Protein AF-A0A820TVB8-F1 (afdb_monomer_lite)

Secondary structure (DSSP, 8-state):
--SSSSTTHHHHHHHHHHHHHHHHHHHHHHHHHTT-HHHHHHHHHHHHTTGGGSSSHHHHHHHHHHHHHHHHHHHHHH---TTHHHHHHHSSHHHHHHHHHHHHHHS-S-SHHHHHHHHHHHHHHHHHHHHHHHHHHH-HHHHHHHHS-HHHHHHHHHHHHHHHHHHHHHHHHHHH---S-HHHHHHHHHHHHHHHHHHHHHHHHHHHTT--TTSHHHHHSTTHHHHHHHHHHHHHHHHHHHTT-HHHHHTHHHHHHHHHH-GGGHHHHHHHHTTS-GGGGGGGHHHHHHHTTSTT-

Radius of gyration: 22.61 Å; chains: 1; bounding box: 54×41×80 Å

Organism: NCBI:txid392030

pLDDT: mean 74.65, std 12.99, range [39.69, 94.38]

Foldseek 3Di:
DDDPPPVPPVVVVQVVLQVVLVVLLVVLVVCLVVLVLVSNVVSLVVNVVSLVSHDPSLLSLLSSLLSVLSSLLVVLVVVLDDVPLCVLQPDRNLVSLVVLVVSLVVDQPADLSSLVSLLSSLLSLLSSLVSNVVSCQVCVVSVVVQCVPPVRNPPRLVVSVCSLVVLVVSLVSLVPRDYDPPLSSLVSSLSSLLSSLVSLVVLLVCVVVVSHPPCPSVVVCPDCNSLVSLLSNLLSLLSSQLSPDLSS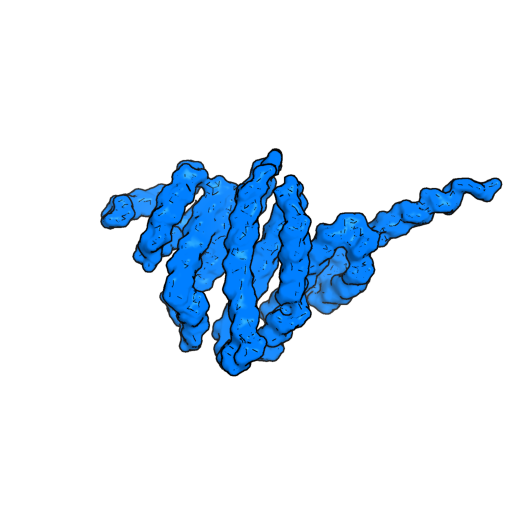LVCVVVNVVSCVVRVVNVVSNVVSVVSGDPVSCPVPVVVVVVCVVPPVD

Structure (mmCIF, N/CA/C/O backbone):
data_AF-A0A820TVB8-F1
#
_entry.id   AF-A0A820TVB8-F1
#
loop_
_atom_site.group_PDB
_atom_site.id
_atom_site.type_symbol
_atom_site.label_atom_id
_atom_site.label_alt_id
_atom_site.label_comp_id
_atom_site.label_asym_id
_atom_site.label_entity_id
_atom_site.label_seq_id
_atom_site.pdbx_PDB_ins_code
_atom_site.Cartn_x
_atom_site.Cartn_y
_atom_site.Cartn_z
_atom_site.occupancy
_atom_site.B_iso_or_equiv
_atom_site.auth_seq_id
_atom_site.auth_comp_id
_atom_site.auth_asym_id
_atom_site.auth_atom_id
_atom_site.pdbx_PDB_model_num
ATOM 1 N N . MET A 1 1 ? 24.568 15.972 -56.495 1.00 42.38 1 MET A N 1
ATOM 2 C CA . MET A 1 1 ? 23.908 14.753 -55.981 1.00 42.38 1 MET A CA 1
ATOM 3 C C . MET A 1 1 ? 24.274 14.554 -54.502 1.00 42.38 1 MET A C 1
ATOM 5 O O . MET A 1 1 ? 24.857 13.543 -54.158 1.00 42.38 1 MET A O 1
ATOM 9 N N . THR A 1 2 ? 23.989 15.519 -53.618 1.00 45.91 2 THR A N 1
ATOM 10 C CA . THR A 1 2 ? 24.451 15.470 -52.208 1.00 45.91 2 THR A CA 1
ATOM 11 C C . THR A 1 2 ? 23.733 16.527 -51.363 1.00 45.91 2 THR A C 1
ATOM 13 O O . THR A 1 2 ? 24.315 17.542 -51.009 1.00 45.91 2 THR A O 1
ATOM 16 N N . PHE A 1 3 ? 22.452 16.319 -51.049 1.00 39.69 3 PHE A N 1
ATOM 17 C CA . PHE A 1 3 ? 21.799 17.110 -49.986 1.00 39.69 3 PHE A CA 1
ATOM 18 C C . PHE A 1 3 ? 20.653 16.379 -49.260 1.00 39.69 3 PHE A C 1
ATOM 20 O O . PHE A 1 3 ? 20.257 16.788 -48.179 1.00 39.69 3 PHE A O 1
ATOM 27 N N . VAL A 1 4 ? 20.159 15.251 -49.792 1.00 45.09 4 VAL A N 1
ATOM 28 C CA . VAL A 1 4 ? 18.967 14.557 -49.253 1.00 45.09 4 VAL A CA 1
ATOM 29 C C . VAL A 1 4 ? 19.304 13.393 -48.299 1.00 45.09 4 VAL A C 1
ATOM 31 O O . VAL A 1 4 ? 18.433 12.901 -47.592 1.00 45.09 4 VAL A O 1
ATOM 34 N N . SER A 1 5 ? 20.564 12.955 -48.210 1.00 48.84 5 SER A N 1
ATOM 35 C CA . SER A 1 5 ? 20.932 11.729 -47.477 1.00 48.84 5 SER A CA 1
ATOM 36 C C . SER A 1 5 ? 21.383 11.922 -46.024 1.00 48.84 5 SER A C 1
ATOM 38 O O . SER A 1 5 ? 21.511 10.933 -45.311 1.00 48.84 5 SER A O 1
ATOM 40 N N . ARG A 1 6 ? 21.607 13.155 -45.549 1.00 44.78 6 ARG A N 1
ATOM 41 C CA . ARG A 1 6 ? 22.056 13.403 -44.160 1.00 44.78 6 ARG A CA 1
ATOM 42 C C . ARG A 1 6 ? 20.943 13.792 -43.185 1.00 44.78 6 ARG A C 1
ATOM 44 O O . ARG A 1 6 ? 21.136 13.645 -41.989 1.00 44.78 6 ARG A O 1
ATOM 51 N N . LEU A 1 7 ? 19.781 14.211 -43.685 1.00 45.53 7 LEU A N 1
ATOM 52 C CA . LEU A 1 7 ? 18.657 14.698 -42.872 1.00 45.53 7 LEU A CA 1
ATOM 53 C C . LEU A 1 7 ? 17.688 13.601 -42.387 1.00 45.53 7 LEU A C 1
ATOM 55 O O . LEU A 1 7 ? 16.706 13.923 -41.740 1.00 45.53 7 LEU A O 1
ATOM 59 N N . LYS A 1 8 ? 17.932 12.311 -42.676 1.00 49.12 8 LYS A N 1
ATOM 60 C CA . LYS A 1 8 ? 17.023 11.213 -42.272 1.00 49.12 8 LYS A CA 1
ATOM 61 C C . LYS A 1 8 ? 17.592 10.208 -41.273 1.00 49.12 8 LYS A C 1
ATOM 63 O O . LYS A 1 8 ? 16.812 9.467 -40.695 1.00 49.12 8 LYS A O 1
ATOM 68 N N . ALA A 1 9 ? 18.907 10.157 -41.061 1.00 49.38 9 ALA A N 1
ATOM 69 C CA . ALA A 1 9 ? 19.500 9.209 -40.110 1.00 49.38 9 ALA A CA 1
ATOM 70 C C . ALA A 1 9 ? 19.412 9.726 -38.663 1.00 49.38 9 ALA A C 1
ATOM 72 O O . ALA A 1 9 ? 19.020 8.998 -37.760 1.00 49.38 9 ALA A O 1
ATOM 73 N N . THR A 1 10 ? 19.671 11.019 -38.460 1.00 53.47 10 THR A N 1
ATOM 74 C CA . THR A 1 10 ? 19.783 11.625 -37.126 1.00 53.47 10 THR A CA 1
ATOM 75 C C . THR A 1 10 ? 18.457 11.737 -36.370 1.00 53.47 10 THR A C 1
ATOM 77 O O . THR A 1 10 ? 18.465 11.722 -35.146 1.00 53.47 10 THR A O 1
ATOM 80 N N . GLU A 1 11 ? 17.321 11.825 -37.071 1.00 55.62 11 GLU A N 1
ATOM 81 C CA . GLU A 1 11 ? 15.983 11.867 -36.451 1.00 55.62 11 GLU A CA 1
ATOM 82 C C . GLU A 1 11 ? 15.360 10.473 -36.257 1.00 55.62 11 GLU A C 1
ATOM 84 O O . GLU A 1 11 ? 14.559 10.277 -35.346 1.00 55.62 11 GLU A O 1
ATOM 89 N N . PHE A 1 12 ? 15.741 9.480 -37.071 1.00 60.44 12 PHE A N 1
ATOM 90 C CA . PHE A 1 12 ? 15.201 8.115 -36.978 1.00 60.44 12 PHE A CA 1
ATOM 91 C C . PHE A 1 12 ? 15.861 7.280 -35.882 1.00 60.44 12 PHE A C 1
ATOM 93 O O . PHE A 1 12 ? 15.194 6.459 -35.252 1.00 60.44 12 PHE A O 1
ATOM 100 N N . ASP A 1 13 ? 17.156 7.481 -35.649 1.00 72.69 13 ASP A N 1
ATOM 101 C CA . ASP A 1 13 ? 17.916 6.758 -34.631 1.00 72.69 13 ASP A CA 1
ATOM 102 C C . ASP A 1 13 ? 17.329 6.881 -33.208 1.00 72.69 13 ASP A C 1
ATOM 104 O O . ASP A 1 13 ? 17.155 5.838 -32.566 1.00 72.69 13 ASP A O 1
ATOM 108 N N . PRO A 1 14 ? 16.938 8.072 -32.700 1.00 74.69 14 PRO A N 1
ATOM 109 C CA . PRO A 1 14 ? 16.322 8.177 -31.376 1.00 74.69 14 PRO A CA 1
ATOM 110 C C . PRO A 1 14 ? 14.952 7.492 -31.314 1.00 74.69 14 PRO A C 1
ATOM 112 O O . PRO A 1 14 ? 14.670 6.797 -30.342 1.00 74.69 14 PRO A O 1
ATOM 115 N N . ILE A 1 15 ? 14.132 7.594 -32.366 1.00 80.56 15 ILE A N 1
ATOM 116 C CA . ILE A 1 15 ? 12.822 6.924 -32.442 1.00 80.56 15 ILE A CA 1
ATOM 117 C C . ILE A 1 15 ? 12.999 5.399 -32.435 1.00 80.56 15 ILE A C 1
ATOM 119 O O . ILE A 1 15 ? 12.308 4.678 -31.719 1.00 80.56 15 ILE A O 1
ATOM 123 N N . LEU A 1 16 ? 13.964 4.878 -33.193 1.00 82.06 16 LEU A N 1
ATOM 124 C CA . LEU A 1 16 ? 14.246 3.446 -33.241 1.00 82.06 16 LEU A CA 1
ATOM 125 C C . LEU A 1 16 ? 14.772 2.919 -31.898 1.00 82.06 16 LEU A C 1
ATOM 127 O O . LEU A 1 16 ? 14.439 1.799 -31.496 1.00 82.06 16 LEU A O 1
ATOM 131 N N . ILE A 1 17 ? 15.603 3.700 -31.202 1.00 83.00 17 ILE A N 1
ATOM 132 C CA . ILE A 1 17 ? 16.051 3.378 -29.843 1.00 83.00 17 ILE A CA 1
ATOM 133 C C . ILE A 1 17 ? 14.845 3.320 -28.906 1.00 83.00 17 ILE A C 1
ATOM 135 O O . ILE A 1 17 ? 14.726 2.346 -28.159 1.00 83.00 17 ILE A O 1
ATOM 139 N N . ASP A 1 18 ? 13.950 4.298 -29.012 1.00 85.62 18 ASP A N 1
ATOM 140 C CA . ASP A 1 18 ? 12.755 4.441 -28.193 1.00 85.62 18 ASP A CA 1
ATOM 141 C C . ASP A 1 18 ? 11.830 3.215 -28.279 1.00 85.62 18 ASP A C 1
ATOM 143 O O . ASP A 1 18 ? 11.536 2.584 -27.255 1.00 85.62 18 ASP A O 1
ATOM 147 N N . TYR A 1 19 ? 11.475 2.806 -29.503 1.00 87.00 19 TYR A N 1
ATOM 148 C CA . TYR A 1 19 ? 10.665 1.611 -29.768 1.00 87.00 19 TYR A CA 1
ATOM 149 C C . TYR A 1 19 ? 11.345 0.324 -29.297 1.00 87.00 19 TYR A C 1
ATOM 151 O O . TYR A 1 19 ? 10.697 -0.556 -28.731 1.00 87.00 19 TYR A O 1
ATOM 159 N N . LYS A 1 20 ? 12.661 0.193 -29.509 1.00 88.25 20 LYS A N 1
ATOM 160 C CA . LYS A 1 20 ? 13.413 -0.990 -29.062 1.00 88.25 20 LYS A CA 1
ATOM 161 C C . LYS A 1 20 ? 13.427 -1.116 -27.542 1.00 88.25 20 LYS A C 1
ATOM 163 O O . LYS A 1 20 ? 13.356 -2.236 -27.035 1.00 88.25 20 LYS A O 1
ATOM 168 N N . VAL A 1 21 ? 13.560 0.001 -26.826 1.00 88.62 21 VAL A N 1
ATOM 169 C CA . VAL A 1 21 ? 13.500 0.006 -25.361 1.00 88.62 21 VAL A CA 1
ATOM 170 C C . VAL A 1 21 ? 12.090 -0.342 -24.904 1.00 88.62 21 VAL A C 1
ATOM 172 O O . VAL A 1 21 ? 11.959 -1.269 -24.113 1.00 88.62 21 VAL A O 1
ATOM 175 N N . GLN A 1 22 ? 11.053 0.289 -25.465 1.00 90.12 22 GLN A N 1
ATOM 176 C CA . GLN A 1 22 ? 9.664 -0.009 -25.102 1.00 90.12 22 GLN A CA 1
ATOM 177 C C . GLN A 1 22 ? 9.321 -1.488 -25.322 1.00 90.12 22 GLN A C 1
ATOM 179 O O . GLN A 1 22 ? 8.926 -2.171 -24.387 1.00 90.12 22 GLN A O 1
ATOM 184 N N . SER A 1 23 ? 9.608 -2.028 -26.509 1.00 91.44 23 SER A N 1
ATOM 185 C CA . SER A 1 23 ? 9.362 -3.442 -26.819 1.00 91.44 23 SER A CA 1
ATOM 186 C C . SER A 1 23 ? 10.118 -4.400 -25.887 1.00 91.44 23 SER A C 1
ATOM 188 O O . SER A 1 23 ? 9.620 -5.476 -25.553 1.00 91.44 23 SER A O 1
ATOM 190 N N . SER A 1 24 ? 11.316 -4.018 -25.432 1.00 92.81 24 SER A N 1
ATOM 191 C CA . SER A 1 24 ? 12.084 -4.816 -24.470 1.00 92.81 24 SER A CA 1
ATOM 192 C C . SER A 1 24 ? 11.494 -4.755 -23.058 1.00 92.81 24 SER A C 1
ATOM 194 O O . SER A 1 24 ? 11.517 -5.771 -22.362 1.00 92.81 24 SER A O 1
ATOM 196 N N . LEU A 1 25 ? 10.953 -3.603 -22.645 1.00 92.31 25 LEU A N 1
ATOM 197 C CA . LEU A 1 25 ? 10.216 -3.452 -21.386 1.00 92.31 25 LEU A CA 1
ATOM 198 C C . LEU A 1 25 ? 8.921 -4.272 -21.415 1.00 92.31 25 LEU A C 1
ATOM 200 O O . LEU A 1 25 ? 8.688 -5.058 -20.500 1.00 92.31 25 LEU A O 1
ATOM 204 N N . ASP A 1 26 ? 8.151 -4.199 -22.501 1.00 92.50 26 ASP A N 1
ATOM 205 C CA . ASP A 1 26 ? 6.922 -4.983 -22.670 1.00 92.50 26 ASP A CA 1
ATOM 206 C C . ASP A 1 26 ? 7.224 -6.493 -22.645 1.00 92.50 26 ASP A C 1
ATOM 208 O O . ASP A 1 26 ? 6.526 -7.279 -22.004 1.00 92.50 26 ASP A O 1
ATO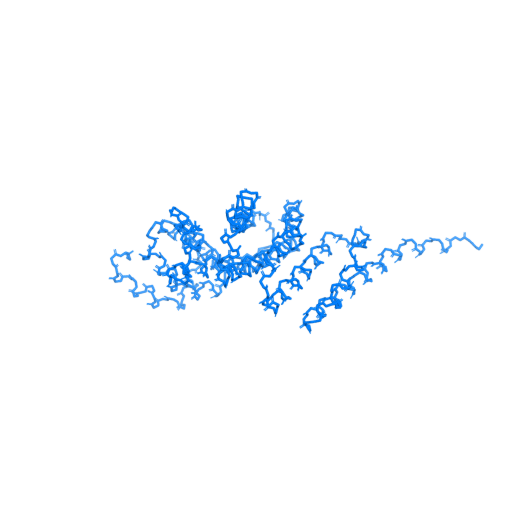M 212 N N . MET A 1 27 ? 8.327 -6.918 -23.273 1.00 94.12 27 MET A N 1
ATOM 213 C CA . MET A 1 27 ? 8.793 -8.306 -23.208 1.00 94.12 27 MET A CA 1
ATOM 214 C C . MET A 1 27 ? 9.182 -8.719 -21.782 1.00 94.12 27 MET A C 1
ATOM 216 O O . MET A 1 27 ? 8.879 -9.842 -21.368 1.00 94.12 27 MET A O 1
ATOM 220 N N . ALA A 1 28 ? 9.836 -7.835 -21.023 1.00 94.38 28 ALA A N 1
ATOM 221 C CA . ALA A 1 28 ? 10.144 -8.082 -19.618 1.00 94.38 28 ALA A CA 1
ATOM 222 C C . ALA A 1 28 ? 8.861 -8.208 -18.780 1.00 94.38 28 ALA A C 1
ATOM 224 O O . ALA A 1 28 ? 8.759 -9.124 -17.961 1.00 94.38 28 ALA A O 1
ATOM 225 N N . TYR A 1 29 ? 7.859 -7.364 -19.038 1.00 91.94 29 TYR A N 1
ATOM 226 C CA . TYR A 1 29 ? 6.548 -7.426 -18.397 1.00 91.94 29 TYR A CA 1
ATOM 227 C C . TYR A 1 29 ? 5.816 -8.742 -18.709 1.00 91.94 29 TYR A C 1
ATOM 229 O O . TYR A 1 29 ? 5.341 -9.427 -17.800 1.00 91.94 29 TYR A O 1
ATOM 237 N N . CYS A 1 30 ? 5.783 -9.176 -19.971 1.00 94.06 30 CYS A N 1
ATOM 238 C CA . CYS A 1 30 ? 5.212 -10.475 -20.337 1.00 94.06 30 CYS A CA 1
ATOM 239 C C . CYS A 1 30 ? 5.950 -11.640 -19.659 1.00 94.06 30 CYS A C 1
ATOM 241 O O . CYS A 1 30 ? 5.309 -12.553 -19.134 1.00 94.06 30 CYS A O 1
ATOM 243 N N . ALA A 1 31 ? 7.287 -11.600 -19.619 1.00 94.31 31 ALA A N 1
ATOM 244 C CA . ALA A 1 31 ? 8.093 -12.614 -18.940 1.00 94.31 31 ALA A CA 1
ATOM 245 C C . ALA A 1 31 ? 7.795 -12.667 -17.430 1.00 94.31 31 ALA A C 1
ATOM 247 O O . ALA A 1 31 ? 7.657 -13.757 -16.873 1.00 94.31 31 ALA A O 1
ATOM 248 N N . LEU A 1 32 ? 7.625 -11.510 -16.780 1.00 91.19 32 LEU A N 1
ATOM 249 C CA . LEU A 1 32 ? 7.183 -11.395 -15.388 1.00 91.19 32 LEU A CA 1
ATOM 250 C C . LEU A 1 32 ? 5.809 -12.049 -15.172 1.00 91.19 32 LEU A C 1
ATOM 252 O O . LEU A 1 32 ? 5.658 -12.855 -14.253 1.00 91.19 32 LEU A O 1
ATOM 256 N N . ARG A 1 33 ? 4.816 -11.759 -16.026 1.00 91.62 33 ARG A N 1
ATOM 257 C CA . ARG A 1 33 ? 3.465 -12.354 -15.933 1.00 91.62 33 ARG A CA 1
ATOM 258 C C . ARG A 1 33 ? 3.494 -13.878 -16.076 1.00 91.62 33 ARG A C 1
ATOM 260 O O . ARG A 1 33 ? 2.711 -14.567 -15.433 1.00 91.62 33 ARG A O 1
ATOM 267 N N . GLN A 1 34 ? 4.439 -14.401 -16.853 1.00 92.69 34 GLN A N 1
ATOM 268 C CA . GLN A 1 34 ? 4.679 -15.837 -17.030 1.00 92.69 34 GLN A CA 1
ATOM 269 C C . GLN A 1 34 ? 5.584 -16.454 -15.944 1.00 92.69 34 GLN A C 1
ATOM 271 O O . GLN A 1 34 ? 5.974 -17.613 -16.061 1.00 92.69 34 GLN A O 1
ATOM 276 N N . ARG A 1 35 ? 5.951 -1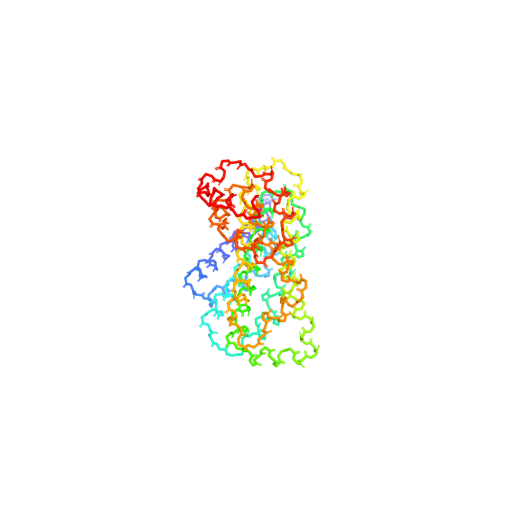5.699 -14.895 1.00 88.94 35 ARG A N 1
ATOM 277 C CA . ARG A 1 35 ? 6.896 -16.104 -13.832 1.00 88.94 35 ARG A CA 1
ATOM 278 C C . ARG A 1 35 ? 8.289 -16.506 -14.344 1.00 88.94 35 ARG A C 1
ATOM 280 O O . ARG A 1 35 ? 9.044 -17.188 -13.652 1.00 88.94 35 ARG A O 1
ATOM 287 N N . ASN A 1 36 ? 8.684 -16.043 -15.529 1.00 92.56 36 ASN A N 1
ATOM 288 C CA . ASN A 1 36 ? 10.027 -16.238 -16.069 1.00 92.56 36 ASN A CA 1
ATOM 289 C C . ASN A 1 36 ? 10.965 -15.104 -15.619 1.00 92.56 36 ASN A C 1
ATOM 291 O O . ASN A 1 36 ? 11.371 -14.239 -16.399 1.00 92.56 36 ASN A O 1
ATOM 295 N N . PHE A 1 37 ? 11.318 -15.112 -14.330 1.00 89.25 37 PHE A N 1
ATOM 296 C CA . PHE A 1 37 ? 12.099 -14.037 -13.701 1.00 89.25 37 PHE A CA 1
ATOM 297 C C . PHE A 1 37 ? 13.498 -13.868 -14.300 1.00 89.25 37 PHE A C 1
ATOM 299 O O . PHE A 1 37 ? 14.009 -12.754 -14.378 1.00 89.25 37 PHE A O 1
ATOM 306 N N . LYS A 1 38 ? 14.129 -14.962 -14.748 1.00 89.56 38 LYS A N 1
ATOM 307 C CA . LYS A 1 38 ? 15.471 -14.913 -15.349 1.00 89.56 38 LYS A CA 1
ATOM 308 C C . LYS A 1 38 ? 15.456 -14.145 -16.672 1.00 89.56 38 LYS A C 1
ATOM 310 O O . LYS A 1 38 ? 16.325 -13.304 -16.892 1.00 89.56 38 LYS A O 1
ATOM 315 N N . LEU A 1 39 ? 14.465 -14.411 -17.526 1.00 93.06 39 LEU A N 1
ATOM 316 C CA . LEU A 1 39 ? 14.294 -13.689 -18.786 1.00 93.06 39 LEU A CA 1
ATOM 317 C C . LEU A 1 39 ? 13.931 -12.221 -18.539 1.00 93.06 39 LEU A C 1
ATOM 319 O O . LEU A 1 39 ? 14.530 -11.345 -19.160 1.00 93.06 39 LEU A O 1
ATOM 323 N N . ALA A 1 40 ? 13.013 -11.958 -17.604 1.00 92.44 40 ALA A N 1
ATOM 324 C CA . ALA A 1 40 ? 12.623 -10.598 -17.240 1.00 92.44 40 ALA A CA 1
ATOM 325 C C . ALA A 1 40 ? 13.837 -9.764 -16.787 1.00 92.44 40 ALA A C 1
ATOM 327 O O . ALA A 1 40 ? 14.087 -8.696 -17.341 1.00 92.44 40 ALA A O 1
ATOM 328 N N . LEU A 1 41 ? 14.660 -10.289 -15.867 1.00 90.06 41 LEU A N 1
ATOM 329 C CA . LEU A 1 41 ? 15.872 -9.605 -15.397 1.00 90.06 41 LEU A CA 1
ATOM 330 C C . LEU A 1 41 ? 16.898 -9.381 -16.507 1.00 90.06 41 LEU A C 1
ATOM 332 O O . LEU A 1 41 ? 17.513 -8.320 -16.553 1.00 90.06 41 LEU A O 1
ATOM 336 N N . SER A 1 42 ? 17.079 -10.350 -17.408 1.00 93.06 42 SER A N 1
ATOM 337 C CA . SER A 1 42 ? 17.978 -10.180 -18.555 1.00 93.06 42 SER A CA 1
ATOM 338 C C . SER A 1 42 ? 17.555 -8.980 -19.401 1.00 93.06 42 SER A C 1
ATOM 340 O O . SER A 1 42 ? 18.370 -8.105 -19.672 1.00 93.06 42 SER A O 1
ATOM 342 N N . LYS A 1 43 ? 16.266 -8.893 -19.754 1.00 92.50 43 LYS A N 1
ATOM 343 C CA . LYS A 1 43 ? 15.733 -7.795 -20.573 1.00 92.50 43 LYS A CA 1
ATOM 344 C C . LYS A 1 43 ? 15.776 -6.444 -19.861 1.00 92.50 43 LYS A C 1
ATOM 346 O O . LYS A 1 43 ? 16.068 -5.429 -20.492 1.00 92.50 43 LYS A O 1
ATOM 351 N N . LEU A 1 44 ? 15.546 -6.416 -18.551 1.00 90.81 44 LEU A N 1
ATOM 352 C CA . LEU A 1 44 ? 15.694 -5.197 -17.754 1.00 90.81 44 LEU A CA 1
ATOM 353 C C . LEU A 1 44 ? 17.153 -4.723 -17.705 1.00 90.81 44 LEU A C 1
ATOM 355 O O . LEU A 1 44 ? 17.429 -3.544 -17.915 1.00 90.81 44 LEU A O 1
ATOM 359 N N . ASN A 1 45 ? 18.112 -5.622 -17.500 1.00 90.06 45 ASN A N 1
ATOM 360 C CA . ASN A 1 45 ? 19.524 -5.238 -17.483 1.00 90.06 45 ASN A CA 1
ATOM 361 C C . ASN A 1 45 ? 19.992 -4.689 -18.841 1.00 90.06 45 ASN A C 1
ATOM 363 O O . ASN A 1 45 ? 20.714 -3.693 -18.871 1.00 90.06 45 ASN A O 1
ATOM 367 N N . ASP A 1 46 ? 19.511 -5.264 -19.948 1.00 87.94 46 ASP A N 1
ATOM 368 C CA . ASP A 1 46 ? 19.832 -4.813 -21.311 1.00 87.94 46 ASP A CA 1
ATOM 369 C C . ASP A 1 46 ? 19.261 -3.418 -21.639 1.00 87.94 46 ASP A C 1
ATOM 371 O O . ASP A 1 46 ? 19.789 -2.702 -22.495 1.00 87.94 46 ASP A O 1
ATOM 375 N N . THR A 1 47 ? 18.164 -3.021 -20.986 1.00 88.62 47 THR A N 1
ATOM 376 C CA . THR A 1 47 ? 17.493 -1.732 -21.225 1.00 88.62 47 THR A CA 1
ATOM 377 C C . THR A 1 47 ? 18.009 -0.614 -20.326 1.00 88.62 47 THR A C 1
ATOM 379 O O . THR A 1 47 ? 17.919 0.547 -20.720 1.00 88.62 47 THR A O 1
ATOM 382 N N . ARG A 1 48 ? 18.616 -0.935 -19.173 1.00 85.62 48 ARG A N 1
ATOM 383 C CA . ARG A 1 48 ? 19.010 0.039 -18.139 1.00 85.62 48 ARG A CA 1
ATOM 384 C C . ARG A 1 48 ? 19.882 1.181 -18.663 1.00 85.62 48 ARG A C 1
ATOM 386 O O . ARG A 1 48 ? 19.613 2.335 -18.359 1.00 85.62 48 ARG A O 1
ATOM 393 N N . SER A 1 49 ? 20.903 0.875 -19.461 1.00 84.06 49 SER A N 1
ATOM 394 C CA . SER A 1 49 ? 21.824 1.881 -20.019 1.00 84.06 49 SER A CA 1
ATOM 395 C C . SER A 1 49 ? 21.209 2.733 -21.134 1.00 84.06 49 SER A C 1
ATOM 397 O O . SER A 1 49 ? 21.791 3.736 -21.534 1.00 84.06 49 SER A O 1
ATOM 399 N N . ARG A 1 50 ? 20.047 2.329 -21.659 1.00 84.19 50 ARG A N 1
ATOM 400 C CA . ARG A 1 50 ? 19.379 2.958 -22.806 1.00 84.19 50 ARG A CA 1
ATOM 401 C C . ARG A 1 50 ? 18.159 3.789 -22.408 1.00 84.19 50 ARG A C 1
ATOM 403 O O . ARG A 1 50 ? 17.582 4.439 -23.275 1.00 84.19 50 ARG A O 1
ATOM 410 N N . LEU A 1 51 ? 17.774 3.782 -21.129 1.00 82.00 51 LEU A N 1
ATOM 411 C CA . LEU A 1 51 ? 16.631 4.543 -20.611 1.00 82.00 51 LEU A CA 1
ATOM 412 C C . LEU A 1 51 ? 16.836 6.055 -20.753 1.00 82.00 51 LEU A C 1
ATOM 414 O O . LEU A 1 51 ? 15.926 6.745 -21.200 1.00 82.00 51 LEU A O 1
ATOM 418 N N . ASP A 1 52 ? 18.046 6.542 -20.467 1.00 79.38 52 ASP A N 1
ATOM 419 C CA . ASP A 1 52 ? 18.385 7.973 -20.528 1.00 79.38 52 ASP A CA 1
ATOM 420 C C . ASP A 1 52 ? 18.398 8.528 -21.966 1.00 79.38 52 ASP A C 1
ATOM 422 O O . ASP A 1 52 ? 18.379 9.738 -22.171 1.00 79.38 52 ASP A O 1
ATOM 426 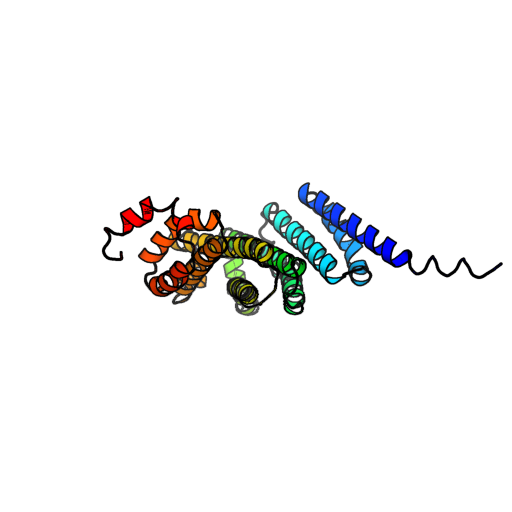N N . LEU A 1 53 ? 18.417 7.642 -22.969 1.00 78.94 53 LEU A N 1
ATOM 427 C CA . LEU A 1 53 ? 18.451 7.980 -24.396 1.00 78.94 53 LEU A CA 1
ATOM 428 C C . LEU A 1 53 ? 17.059 7.991 -25.048 1.00 78.94 53 LEU A C 1
ATOM 430 O O . LEU A 1 53 ? 16.948 8.238 -26.249 1.00 78.94 53 LEU A O 1
ATOM 434 N N . CYS A 1 54 ? 16.010 7.658 -24.296 1.00 77.50 54 CYS A N 1
ATOM 435 C CA . CYS A 1 54 ? 14.651 7.552 -24.816 1.00 77.50 54 CYS A CA 1
ATOM 436 C C . CYS A 1 54 ? 13.902 8.887 -24.788 1.00 77.50 54 CYS A C 1
ATOM 438 O O . CYS A 1 54 ? 14.231 9.799 -24.030 1.00 77.50 54 CYS A O 1
ATOM 440 N N . GLN A 1 55 ? 12.822 8.962 -25.564 1.00 70.25 55 GLN A N 1
ATOM 441 C CA . GLN A 1 55 ? 11.804 9.987 -25.379 1.00 70.25 55 GLN A CA 1
ATOM 442 C C . GLN A 1 55 ? 11.105 9.740 -24.032 1.00 70.25 55 GLN A C 1
ATOM 444 O O . GLN A 1 55 ? 10.770 8.603 -23.695 1.00 70.25 55 GLN A O 1
ATOM 449 N N . ASN A 1 56 ? 10.918 10.802 -23.241 1.00 75.00 56 ASN A N 1
ATOM 450 C CA . ASN A 1 56 ? 10.363 10.747 -21.880 1.00 75.00 56 ASN A CA 1
ATOM 451 C C . ASN A 1 56 ? 11.078 9.726 -20.962 1.00 75.00 56 ASN A C 1
ATOM 453 O O . ASN A 1 56 ? 10.460 8.767 -20.482 1.00 75.00 56 ASN A O 1
ATOM 457 N N . PRO A 1 57 ? 12.379 9.932 -20.669 1.00 76.75 57 PRO A N 1
ATOM 458 C CA . PRO A 1 57 ? 13.206 8.975 -19.925 1.00 76.75 57 PRO A CA 1
ATOM 459 C C . PRO A 1 57 ? 12.669 8.683 -18.516 1.00 76.75 57 PRO A C 1
ATOM 461 O O . PRO A 1 57 ? 12.846 7.580 -17.999 1.00 76.75 57 PRO A O 1
ATOM 464 N N . LEU A 1 58 ? 11.964 9.638 -17.901 1.00 74.44 58 LEU A N 1
ATOM 465 C CA . LEU A 1 58 ? 11.363 9.480 -16.575 1.00 74.44 58 LEU A CA 1
ATOM 466 C C . LEU A 1 58 ? 10.274 8.403 -16.555 1.00 74.44 58 LEU A C 1
ATOM 468 O O . LEU A 1 58 ? 10.345 7.497 -15.729 1.00 74.44 58 LEU A O 1
ATOM 472 N N . ILE A 1 59 ? 9.326 8.449 -17.496 1.00 75.50 59 ILE A N 1
ATOM 473 C CA . ILE A 1 59 ? 8.218 7.483 -17.577 1.00 75.50 59 ILE A CA 1
ATOM 474 C C . ILE A 1 59 ? 8.773 6.075 -17.786 1.00 75.50 59 ILE A C 1
ATOM 476 O O . ILE A 1 59 ? 8.424 5.143 -17.063 1.00 75.50 59 ILE A O 1
ATOM 480 N N . LYS A 1 60 ? 9.712 5.922 -18.724 1.00 82.31 60 LYS A N 1
ATOM 481 C CA . LYS A 1 60 ? 10.334 4.621 -19.000 1.00 82.31 60 LYS A CA 1
ATOM 482 C C . LYS A 1 60 ? 11.184 4.121 -17.846 1.00 82.31 60 LYS A C 1
ATOM 484 O O . LYS A 1 60 ? 11.213 2.922 -17.590 1.00 82.31 60 LYS A O 1
ATOM 489 N N . SER A 1 61 ? 11.852 5.021 -17.129 1.00 81.94 61 SER A N 1
ATOM 490 C CA . SER A 1 61 ? 12.581 4.655 -15.921 1.00 81.94 61 SER A CA 1
ATOM 491 C C . SER A 1 61 ? 11.649 4.186 -14.808 1.00 81.94 61 SER A C 1
ATOM 493 O O . SER A 1 61 ? 12.034 3.280 -14.074 1.00 81.94 61 SER A O 1
ATOM 495 N N . ILE A 1 62 ? 10.470 4.789 -14.655 1.00 76.56 62 ILE A N 1
ATOM 496 C CA . ILE A 1 62 ? 9.493 4.364 -13.649 1.00 76.56 62 ILE A CA 1
ATOM 497 C C . ILE A 1 62 ? 8.892 3.017 -14.047 1.00 76.56 62 ILE A C 1
ATOM 499 O O . ILE A 1 62 ? 8.880 2.115 -13.219 1.00 76.56 62 ILE A O 1
ATOM 503 N N . TYR A 1 63 ? 8.527 2.831 -15.318 1.00 82.56 63 TYR A N 1
ATOM 504 C CA . TYR A 1 63 ? 8.039 1.543 -15.818 1.00 82.56 63 TYR A CA 1
ATOM 505 C C . TYR A 1 63 ? 9.089 0.428 -15.676 1.00 82.56 63 TYR A C 1
ATOM 507 O O . TYR A 1 63 ? 8.789 -0.683 -15.245 1.00 82.56 63 TYR A O 1
ATOM 515 N N . TRP A 1 64 ? 10.362 0.729 -15.952 1.00 88.44 64 TRP A N 1
ATOM 516 C CA . TRP A 1 64 ? 11.466 -0.196 -15.688 1.00 88.44 64 TRP A CA 1
ATOM 517 C C . TRP A 1 64 ? 11.567 -0.546 -14.198 1.00 88.44 64 TRP A C 1
ATOM 519 O O . TRP A 1 64 ? 11.680 -1.722 -13.851 1.00 88.44 64 TRP A O 1
ATOM 529 N N . ASN A 1 65 ? 11.508 0.463 -13.320 1.00 83.75 65 ASN A N 1
ATOM 530 C CA . ASN A 1 65 ? 11.594 0.274 -11.873 1.00 83.75 65 ASN A CA 1
ATOM 531 C C . ASN A 1 65 ? 10.407 -0.540 -11.341 1.00 83.75 65 ASN A C 1
ATOM 533 O O . ASN A 1 65 ? 10.613 -1.383 -10.472 1.00 83.75 65 ASN A O 1
ATOM 537 N N . GLU A 1 66 ? 9.202 -0.328 -11.876 1.00 82.56 66 GLU A N 1
ATOM 538 C CA . GLU A 1 66 ? 8.004 -1.105 -11.556 1.00 82.56 66 GLU A CA 1
ATOM 539 C C . GLU A 1 66 ? 8.234 -2.587 -11.832 1.00 82.56 66 GLU A C 1
ATOM 541 O O . GLU A 1 66 ? 8.218 -3.390 -10.899 1.00 82.56 66 GLU A O 1
ATOM 546 N N . ILE A 1 67 ? 8.550 -2.949 -13.082 1.00 86.31 67 ILE A N 1
ATOM 547 C CA . ILE A 1 67 ? 8.788 -4.349 -13.465 1.00 86.31 67 ILE A CA 1
ATOM 548 C C . ILE A 1 67 ? 9.932 -4.937 -12.630 1.00 86.31 67 ILE A C 1
ATOM 550 O O . ILE A 1 67 ? 9.861 -6.085 -12.193 1.00 86.31 67 ILE A O 1
ATOM 554 N N . TYR A 1 68 ? 10.991 -4.162 -12.388 1.00 87.06 68 TYR A N 1
ATOM 555 C CA . TYR A 1 68 ? 12.135 -4.600 -11.598 1.00 87.06 68 TYR A CA 1
ATOM 556 C C . TYR A 1 68 ? 11.757 -4.940 -10.151 1.00 87.06 68 TYR A C 1
ATOM 558 O O . TYR A 1 68 ? 12.105 -6.021 -9.666 1.00 87.06 68 TYR A O 1
ATOM 566 N N . CYS A 1 69 ? 11.019 -4.056 -9.475 1.00 81.19 69 CYS A N 1
ATOM 567 C CA . CYS A 1 69 ? 10.545 -4.289 -8.113 1.00 81.19 69 CYS A CA 1
ATOM 568 C C . CYS A 1 69 ? 9.629 -5.515 -8.071 1.00 81.19 69 CYS A C 1
ATOM 570 O O . CYS A 1 69 ? 9.869 -6.429 -7.282 1.00 81.19 69 CYS A O 1
ATOM 572 N N . ASP A 1 70 ? 8.673 -5.601 -8.996 1.00 82.38 70 ASP A N 1
ATOM 573 C CA . ASP A 1 70 ? 7.722 -6.708 -9.102 1.00 82.38 70 ASP A CA 1
ATOM 574 C C . ASP A 1 70 ? 8.397 -8.070 -9.312 1.00 82.38 70 ASP A C 1
ATOM 576 O O . ASP A 1 70 ? 8.012 -9.072 -8.702 1.00 82.38 70 ASP A O 1
ATOM 580 N N . VAL A 1 71 ? 9.417 -8.129 -10.175 1.00 86.75 71 VAL A N 1
ATOM 581 C CA . VAL A 1 71 ? 10.194 -9.350 -10.429 1.00 86.75 71 VAL A CA 1
ATOM 582 C C . VAL A 1 71 ? 10.868 -9.828 -9.152 1.00 86.75 71 VAL A C 1
ATOM 584 O O . VAL A 1 71 ? 10.825 -11.021 -8.847 1.00 86.75 71 VAL A O 1
ATOM 587 N N . HIS A 1 72 ? 11.495 -8.918 -8.408 1.00 80.25 72 HIS A N 1
ATOM 588 C CA . HIS A 1 72 ? 12.170 -9.266 -7.167 1.00 80.25 72 HIS A CA 1
ATOM 589 C C . HIS A 1 72 ? 11.167 -9.679 -6.082 1.00 80.25 72 HIS A C 1
ATOM 591 O O . HIS A 1 72 ? 11.345 -10.745 -5.493 1.00 80.25 72 HIS A O 1
ATOM 597 N N . LEU A 1 73 ? 10.085 -8.922 -5.885 1.00 78.31 73 LEU A N 1
ATOM 598 C CA . LEU A 1 73 ? 9.027 -9.239 -4.919 1.00 78.31 73 LEU A CA 1
ATOM 599 C C . LEU A 1 73 ? 8.409 -10.618 -5.173 1.00 78.31 73 LEU A C 1
ATOM 601 O O . LEU A 1 73 ? 8.430 -11.486 -4.299 1.00 78.31 73 LEU A O 1
ATOM 605 N N . LYS A 1 74 ? 7.948 -10.879 -6.401 1.00 81.06 74 LYS A N 1
ATOM 606 C CA . LYS A 1 74 ? 7.319 -12.162 -6.765 1.00 81.06 74 LYS A CA 1
ATOM 607 C C . LYS A 1 74 ? 8.294 -13.332 -6.733 1.00 81.06 74 LYS A C 1
ATOM 609 O O . LYS A 1 74 ? 7.905 -14.451 -6.406 1.00 81.06 74 LYS A O 1
ATOM 614 N N . ARG A 1 75 ? 9.570 -13.103 -7.052 1.00 79.75 75 ARG A N 1
ATOM 615 C CA . ARG A 1 75 ? 10.608 -14.129 -6.912 1.00 79.75 75 ARG A CA 1
ATOM 616 C C . ARG A 1 75 ? 10.833 -14.494 -5.444 1.00 79.75 75 ARG A C 1
ATOM 618 O O . ARG A 1 75 ? 10.988 -15.677 -5.151 1.00 79.75 75 ARG A O 1
ATOM 625 N N . HIS A 1 76 ? 10.830 -13.515 -4.540 1.00 74.19 76 HIS A N 1
ATOM 626 C CA . HIS A 1 76 ? 10.985 -13.753 -3.104 1.00 74.19 76 HIS A CA 1
ATOM 627 C C . HIS A 1 76 ? 9.794 -14.501 -2.499 1.00 74.19 76 HIS A C 1
ATOM 629 O O . HIS A 1 76 ? 10.018 -15.425 -1.727 1.00 74.19 76 HIS A O 1
ATOM 635 N N . GLN A 1 77 ? 8.562 -14.218 -2.939 1.00 71.25 77 GLN A N 1
ATOM 636 C CA . GLN A 1 77 ? 7.376 -14.994 -2.537 1.00 71.25 77 GLN A CA 1
ATOM 637 C C . GLN A 1 77 ? 7.487 -16.496 -2.870 1.00 71.25 77 GLN A C 1
ATOM 639 O O . GLN A 1 77 ? 6.858 -17.324 -2.222 1.00 71.25 77 GLN A O 1
ATOM 644 N N . ILE A 1 78 ? 8.288 -16.867 -3.877 1.00 70.44 78 ILE A N 1
ATOM 645 C CA . ILE A 1 78 ? 8.506 -18.266 -4.282 1.00 70.44 78 ILE A CA 1
ATOM 646 C C . ILE A 1 78 ? 9.737 -18.876 -3.587 1.00 70.44 78 ILE A C 1
ATOM 648 O O . ILE A 1 78 ? 9.800 -20.087 -3.385 1.00 70.44 78 ILE A O 1
ATOM 652 N N . GLN A 1 79 ? 10.736 -18.062 -3.234 1.00 62.41 79 GLN A N 1
ATOM 653 C CA . GLN A 1 79 ? 11.995 -18.509 -2.629 1.00 62.41 79 GLN A CA 1
ATOM 654 C C . GLN A 1 79 ? 11.937 -18.372 -1.099 1.00 62.41 79 GLN A C 1
ATOM 656 O O . GLN A 1 79 ? 12.471 -17.425 -0.531 1.00 62.41 79 GLN A O 1
ATOM 661 N N . SER A 1 80 ? 11.329 -19.351 -0.425 1.00 54.34 80 SER A N 1
ATOM 662 C CA . SER A 1 80 ? 11.128 -19.412 1.035 1.00 54.34 80 SER A CA 1
ATOM 663 C C . SER A 1 80 ? 12.401 -19.707 1.864 1.00 54.34 80 SER A C 1
ATOM 665 O O . SER A 1 80 ? 12.354 -20.467 2.831 1.00 54.34 80 SER A O 1
ATOM 667 N N . SER A 1 81 ? 13.572 -19.183 1.483 1.00 53.72 81 SER A N 1
ATOM 668 C CA . SER A 1 81 ? 14.845 -19.453 2.182 1.00 53.72 81 SER A CA 1
ATOM 669 C C . SER A 1 81 ? 15.282 -18.313 3.113 1.00 53.72 81 SER A C 1
ATOM 671 O O . SER A 1 81 ? 15.139 -17.143 2.768 1.00 53.72 81 SER A O 1
ATOM 673 N N . VAL A 1 82 ? 15.905 -18.675 4.242 1.00 53.56 82 VAL A N 1
ATOM 674 C CA . VAL A 1 82 ? 16.284 -17.827 5.400 1.00 53.56 82 VAL A CA 1
ATOM 675 C C . VAL A 1 82 ? 17.253 -16.670 5.092 1.00 53.56 82 VAL A C 1
ATOM 677 O O . VAL A 1 82 ? 17.239 -15.638 5.750 1.00 53.56 82 VAL A O 1
ATOM 680 N N . SER A 1 83 ? 18.078 -16.763 4.047 1.00 53.50 83 SER A N 1
ATOM 681 C CA . SER A 1 83 ? 19.113 -15.758 3.741 1.00 53.50 83 SER A CA 1
ATOM 682 C C . SER A 1 83 ? 18.614 -14.516 2.972 1.00 53.50 83 SER A C 1
ATOM 684 O O . SER A 1 83 ? 19.419 -13.786 2.389 1.00 53.50 83 SER A O 1
ATOM 686 N N . THR A 1 84 ? 17.300 -14.287 2.883 1.00 58.38 84 THR A N 1
ATOM 687 C CA . THR A 1 84 ? 16.687 -13.403 1.870 1.00 58.38 84 THR A CA 1
ATOM 688 C C . THR A 1 84 ? 16.336 -11.999 2.353 1.00 58.38 84 THR A C 1
ATOM 690 O O . THR A 1 84 ? 16.403 -11.081 1.541 1.00 58.38 84 THR A O 1
ATOM 693 N N . LEU A 1 85 ? 16.057 -11.777 3.639 1.00 60.62 85 LEU A N 1
ATOM 694 C CA . LEU A 1 85 ? 15.692 -10.450 4.158 1.00 60.62 85 LEU A CA 1
ATOM 695 C C . LEU A 1 85 ? 16.815 -9.429 4.042 1.00 60.62 85 LEU A C 1
ATOM 697 O O . LEU A 1 85 ? 16.595 -8.317 3.569 1.00 60.6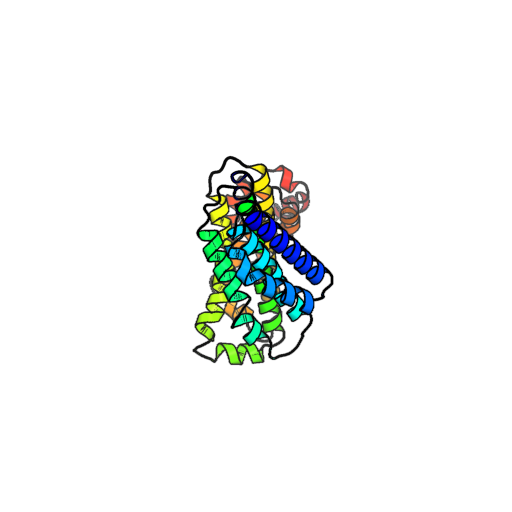2 85 LEU A O 1
ATOM 701 N N . SER A 1 86 ? 18.041 -9.815 4.410 1.00 55.34 86 SER A N 1
ATOM 702 C CA . SER A 1 86 ? 19.200 -8.948 4.209 1.00 55.34 86 SER A CA 1
ATOM 703 C C . SER A 1 86 ? 19.359 -8.628 2.723 1.00 55.34 86 SER A C 1
ATOM 705 O O . SER A 1 86 ? 19.531 -7.469 2.383 1.00 55.34 86 SER A O 1
ATOM 707 N N . SER A 1 87 ? 19.183 -9.585 1.805 1.00 60.22 87 SER A N 1
ATOM 708 C CA . SER A 1 87 ? 19.215 -9.315 0.356 1.00 60.22 87 SER A CA 1
ATOM 709 C C . SER A 1 87 ? 18.076 -8.397 -0.124 1.00 60.22 87 SER A C 1
ATOM 711 O O . SER A 1 87 ? 18.313 -7.549 -0.983 1.00 60.22 87 SER A O 1
ATOM 713 N N . LEU A 1 88 ? 16.862 -8.560 0.408 1.00 64.19 88 LEU A N 1
ATOM 714 C CA . LEU A 1 88 ? 15.664 -7.794 0.047 1.00 64.19 88 LEU A CA 1
ATOM 715 C C . LEU A 1 88 ? 15.766 -6.337 0.529 1.00 64.19 88 LEU A C 1
ATOM 717 O O . LEU A 1 88 ? 15.532 -5.410 -0.248 1.00 64.19 88 LEU A O 1
ATOM 721 N N . LEU A 1 89 ? 16.189 -6.142 1.782 1.00 60.22 89 LEU A N 1
ATOM 722 C CA . LEU A 1 89 ? 16.361 -4.831 2.411 1.00 60.22 89 LEU A CA 1
ATOM 723 C C . LEU A 1 89 ? 17.654 -4.123 1.978 1.00 60.22 89 LEU A C 1
ATOM 725 O O . LEU A 1 89 ? 17.685 -2.899 1.885 1.00 60.22 89 LEU A O 1
ATOM 729 N N . SER A 1 90 ? 18.750 -4.855 1.734 1.00 53.56 90 SER A N 1
ATOM 730 C CA . SER A 1 90 ? 20.080 -4.231 1.644 1.00 53.56 90 SER A CA 1
ATOM 731 C C . SER A 1 90 ? 20.385 -3.510 0.338 1.00 53.56 90 SER A C 1
ATOM 733 O O . SER A 1 90 ? 21.182 -2.569 0.381 1.00 53.56 90 SER A O 1
ATOM 735 N N . THR A 1 91 ? 19.883 -3.921 -0.835 1.00 56.50 91 THR A N 1
ATOM 736 C CA . THR A 1 91 ? 20.664 -3.542 -2.031 1.00 56.50 91 THR A CA 1
ATOM 737 C C . THR A 1 91 ? 19.953 -3.136 -3.307 1.00 56.50 91 THR A C 1
ATOM 739 O O . THR A 1 91 ? 20.578 -2.362 -4.033 1.00 56.50 91 THR A O 1
ATOM 742 N N . LEU A 1 92 ? 18.711 -3.536 -3.604 1.00 65.56 92 LEU A N 1
ATOM 743 C CA . LEU A 1 92 ? 18.161 -3.282 -4.948 1.00 65.56 92 LEU A CA 1
ATOM 744 C C . LEU A 1 92 ? 16.737 -2.717 -4.956 1.00 65.56 92 LEU A C 1
ATOM 746 O O . LEU A 1 92 ? 16.563 -1.590 -5.406 1.00 65.56 92 LEU A O 1
ATOM 750 N N . VAL A 1 93 ? 15.741 -3.417 -4.406 1.00 71.25 93 VAL A N 1
ATOM 751 C CA . VAL A 1 93 ? 14.337 -2.957 -4.465 1.00 71.25 93 VAL A CA 1
ATOM 752 C C . VAL A 1 93 ? 14.124 -1.686 -3.642 1.00 71.25 93 VAL A C 1
ATOM 754 O O . VAL A 1 93 ? 13.705 -0.677 -4.194 1.00 71.25 93 VAL A O 1
ATOM 757 N N . ALA A 1 94 ? 14.533 -1.668 -2.368 1.00 70.44 94 ALA A N 1
ATOM 758 C CA . ALA A 1 94 ? 14.408 -0.480 -1.513 1.00 70.44 94 ALA A CA 1
ATOM 759 C C . ALA A 1 94 ? 15.154 0.752 -2.070 1.00 70.44 94 ALA A C 1
ATOM 761 O O . ALA A 1 94 ? 14.696 1.888 -1.937 1.00 70.44 94 ALA A O 1
ATOM 762 N N . LYS A 1 95 ? 16.300 0.541 -2.738 1.00 74.81 95 LYS A N 1
ATOM 763 C CA . LYS A 1 95 ? 17.054 1.625 -3.389 1.00 74.81 95 LYS A CA 1
ATOM 764 C C . LYS A 1 95 ? 16.349 2.145 -4.638 1.00 74.81 95 LYS A C 1
ATOM 766 O O . LYS A 1 95 ? 16.362 3.352 -4.860 1.00 74.81 95 LYS A O 1
ATOM 771 N N . GLU A 1 96 ? 15.778 1.269 -5.462 1.00 76.38 96 GLU A N 1
ATOM 772 C CA . GLU A 1 96 ? 15.034 1.688 -6.655 1.00 76.38 96 GLU A CA 1
ATOM 773 C C . GLU A 1 96 ? 13.681 2.322 -6.292 1.00 76.38 96 GLU A C 1
ATOM 775 O O . GLU A 1 96 ? 13.319 3.313 -6.919 1.00 76.38 96 GLU A O 1
ATOM 780 N N . LEU A 1 97 ? 13.009 1.873 -5.222 1.00 75.50 97 LEU A N 1
ATOM 781 C CA . LEU A 1 97 ? 11.828 2.544 -4.659 1.00 75.50 97 LEU A CA 1
ATOM 782 C C . LEU A 1 97 ? 12.167 3.960 -4.181 1.00 75.50 97 LEU A C 1
ATOM 784 O O . LEU A 1 97 ? 11.526 4.912 -4.604 1.00 75.50 97 LEU A O 1
ATOM 788 N N . LYS A 1 98 ? 13.251 4.136 -3.414 1.00 75.50 98 LYS A N 1
ATOM 789 C CA . LYS A 1 98 ? 13.698 5.474 -2.985 1.00 75.50 98 LYS A CA 1
ATOM 790 C C . LYS A 1 98 ? 14.092 6.379 -4.161 1.00 75.50 98 LYS A C 1
ATOM 792 O O . LYS A 1 98 ? 13.873 7.585 -4.136 1.00 75.50 98 LYS A O 1
ATOM 797 N N . LYS A 1 99 ? 14.690 5.824 -5.221 1.00 77.50 99 LYS A N 1
ATOM 798 C CA . LYS A 1 99 ? 14.963 6.588 -6.452 1.00 77.50 99 LYS A CA 1
ATOM 799 C C . LYS A 1 99 ? 13.678 6.961 -7.185 1.00 77.50 99 LYS A C 1
ATOM 801 O O . LYS A 1 99 ? 13.634 8.032 -7.783 1.00 77.50 99 LYS A O 1
ATOM 806 N N . MET A 1 100 ? 12.682 6.075 -7.187 1.00 74.81 100 MET A N 1
ATOM 807 C CA . MET A 1 100 ? 11.367 6.343 -7.760 1.00 74.81 100 MET A CA 1
ATOM 808 C C . MET A 1 100 ? 10.683 7.475 -6.990 1.00 74.81 100 MET A C 1
ATOM 810 O O . MET A 1 100 ? 10.263 8.431 -7.622 1.00 74.81 100 MET A O 1
ATOM 814 N N . GLU A 1 101 ? 10.706 7.434 -5.660 1.00 75.12 101 GLU A N 1
ATOM 815 C CA . GLU A 1 101 ? 10.205 8.496 -4.781 1.00 75.12 101 GLU A CA 1
ATOM 816 C C . GLU A 1 101 ? 10.844 9.856 -5.087 1.00 75.12 101 GLU A C 1
ATOM 818 O O . GLU A 1 101 ? 10.140 10.822 -5.349 1.00 75.12 101 GLU A O 1
ATOM 823 N N . ILE A 1 102 ? 12.178 9.940 -5.153 1.00 74.94 102 ILE A N 1
ATOM 824 C CA . ILE A 1 102 ? 12.872 11.200 -5.480 1.00 74.94 102 ILE A CA 1
ATOM 825 C C . ILE A 1 102 ? 12.465 11.713 -6.870 1.00 74.94 102 ILE A C 1
ATOM 827 O O . ILE A 1 102 ? 12.267 12.913 -7.058 1.00 74.94 102 ILE A O 1
ATOM 831 N N . LYS A 1 103 ? 12.346 10.812 -7.854 1.00 75.06 103 LYS A N 1
ATOM 832 C CA . LYS A 1 103 ? 11.919 11.171 -9.213 1.00 75.06 103 LYS A CA 1
ATOM 833 C C . LYS A 1 103 ? 10.471 11.655 -9.231 1.00 75.06 103 LYS A C 1
ATOM 835 O O . LYS A 1 103 ? 10.197 12.644 -9.900 1.00 75.06 103 LYS A O 1
ATOM 840 N N . ILE A 1 104 ? 9.579 11.008 -8.489 1.00 71.81 104 ILE A N 1
ATOM 841 C CA . ILE A 1 104 ? 8.170 11.393 -8.372 1.00 71.81 104 ILE A CA 1
ATOM 842 C C . ILE A 1 104 ? 8.041 12.736 -7.655 1.00 71.81 104 ILE A C 1
ATOM 844 O O . ILE A 1 104 ? 7.396 13.622 -8.188 1.00 71.81 104 ILE A O 1
ATOM 848 N N . ASN A 1 105 ? 8.747 12.954 -6.545 1.00 69.06 105 ASN A N 1
ATOM 849 C CA . ASN A 1 105 ? 8.710 14.224 -5.809 1.00 69.06 105 ASN A CA 1
ATOM 850 C C . ASN A 1 105 ? 9.277 15.399 -6.615 1.00 69.06 105 ASN A C 1
ATOM 852 O O . ASN A 1 105 ? 8.909 16.549 -6.390 1.00 69.06 105 ASN A O 1
ATOM 856 N N . SER A 1 106 ? 10.186 15.130 -7.559 1.00 68.44 106 SER A N 1
ATOM 857 C CA . SER A 1 106 ? 10.674 16.151 -8.493 1.00 68.44 106 SER A CA 1
ATOM 858 C C . SER A 1 106 ? 9.660 16.516 -9.583 1.00 68.44 106 SER A C 1
ATOM 860 O O . SER A 1 106 ? 9.786 17.570 -10.207 1.00 68.44 106 SER A O 1
ATOM 862 N N . LEU A 1 107 ? 8.662 15.662 -9.817 1.00 64.44 107 LEU A N 1
ATOM 863 C CA . LEU A 1 107 ? 7.562 15.921 -10.732 1.00 64.44 107 LEU A CA 1
ATOM 864 C C . LEU A 1 107 ? 6.452 16.623 -9.950 1.00 64.44 107 LEU A C 1
ATOM 866 O O . LEU A 1 107 ? 5.870 16.062 -9.029 1.00 64.44 107 LEU A O 1
ATOM 870 N N . GLN A 1 108 ? 6.122 17.855 -10.328 1.00 56.97 108 GLN A N 1
ATOM 871 C CA . GLN A 1 108 ? 4.863 18.435 -9.873 1.00 56.97 108 GLN A CA 1
ATOM 872 C C . GLN A 1 108 ? 3.718 17.592 -10.458 1.00 56.97 108 GLN A C 1
ATOM 874 O O . GLN A 1 108 ? 3.733 17.283 -11.653 1.00 56.97 108 GLN A O 1
ATOM 879 N N . ILE A 1 109 ? 2.752 17.199 -9.620 1.00 56.09 109 ILE A N 1
ATOM 880 C CA . ILE A 1 109 ? 1.580 16.414 -10.032 1.00 56.09 109 ILE A CA 1
ATOM 881 C C . ILE A 1 109 ? 0.667 17.332 -10.849 1.00 56.09 109 ILE A C 1
ATOM 883 O O . ILE A 1 109 ? -0.232 17.982 -10.321 1.00 56.09 109 ILE A O 1
ATOM 887 N N . ILE A 1 110 ? 0.965 17.457 -12.139 1.00 55.00 110 ILE A N 1
ATOM 888 C CA . ILE A 1 110 ? 0.263 18.366 -13.052 1.00 55.00 110 ILE A CA 1
ATOM 889 C C . ILE A 1 110 ? -0.624 17.577 -14.028 1.00 55.00 110 ILE A C 1
ATOM 891 O O . ILE A 1 110 ? -1.713 18.035 -14.367 1.00 55.00 110 ILE A O 1
ATOM 895 N N . ASP A 1 111 ? -0.212 16.357 -14.397 1.00 61.94 111 ASP A N 1
ATOM 896 C CA . ASP A 1 111 ? -0.815 15.572 -15.481 1.00 61.94 111 ASP A CA 1
ATOM 897 C C . ASP A 1 111 ? -1.338 14.200 -15.014 1.00 61.94 111 ASP A C 1
ATOM 899 O O . ASP A 1 111 ? -0.795 13.589 -14.089 1.00 61.94 111 ASP A O 1
ATOM 903 N N . GLU A 1 112 ? -2.326 13.643 -15.727 1.00 65.31 112 GLU A N 1
ATOM 904 C CA . GLU A 1 112 ? -2.863 12.280 -15.518 1.00 65.31 112 GLU A CA 1
ATOM 905 C C . GLU A 1 112 ? -1.756 11.210 -15.464 1.00 65.31 112 GLU A C 1
ATOM 907 O O . GLU A 1 112 ? -1.799 10.275 -14.663 1.00 65.31 112 GLU A O 1
ATOM 912 N N . GLN A 1 113 ? -0.705 11.390 -16.267 1.00 68.19 113 GLN A N 1
ATOM 913 C CA . GLN A 1 113 ? 0.461 10.510 -16.274 1.00 68.19 113 GLN A CA 1
ATOM 914 C C . GLN A 1 113 ? 1.232 10.567 -14.951 1.00 68.19 113 GLN A C 1
ATOM 916 O O . GLN A 1 113 ? 1.615 9.525 -14.430 1.00 68.19 113 GLN A O 1
ATOM 921 N N . THR A 1 114 ? 1.430 11.757 -14.374 1.00 67.19 114 THR A N 1
ATOM 922 C CA . THR A 1 114 ? 2.118 11.907 -13.080 1.00 67.19 114 THR A CA 1
ATOM 923 C C . THR A 1 114 ? 1.326 11.273 -11.939 1.00 67.19 114 THR A C 1
ATOM 925 O O . THR A 1 114 ? 1.911 10.550 -11.138 1.00 67.19 114 THR A O 1
ATOM 928 N N . ALA A 1 115 ? -0.004 11.419 -11.934 1.00 68.06 115 ALA A N 1
ATOM 929 C CA . ALA A 1 115 ? -0.874 10.763 -10.957 1.00 68.06 115 ALA A CA 1
ATOM 930 C C . ALA A 1 115 ? -0.800 9.228 -11.058 1.00 68.06 115 ALA A C 1
ATOM 932 O O . ALA A 1 115 ? -0.634 8.540 -10.051 1.00 68.06 115 ALA A O 1
ATOM 933 N N . SER A 1 116 ? -0.841 8.678 -12.278 1.00 73.06 116 SER A N 1
ATOM 934 C CA . SER A 1 116 ? -0.701 7.231 -12.482 1.00 73.06 116 SER A CA 1
ATOM 935 C C . SER A 1 116 ? 0.643 6.694 -11.982 1.00 73.06 116 SER A C 1
ATOM 937 O O . SER A 1 116 ? 0.686 5.580 -11.466 1.00 73.06 116 SER A O 1
ATOM 939 N N . LEU A 1 117 ? 1.733 7.450 -12.140 1.00 71.19 117 LEU A N 1
ATOM 940 C CA . LEU A 1 117 ? 3.066 7.037 -11.693 1.00 71.19 117 LEU A CA 1
ATOM 941 C C . LEU A 1 117 ? 3.167 7.012 -10.164 1.00 71.19 117 LEU A C 1
ATOM 943 O O . LEU A 1 117 ? 3.709 6.052 -9.613 1.00 71.19 117 LEU A O 1
ATOM 947 N N . THR A 1 118 ? 2.613 8.020 -9.484 1.00 72.56 118 THR A N 1
ATOM 948 C CA . THR A 1 118 ? 2.541 8.050 -8.015 1.00 72.56 118 THR A CA 1
ATOM 949 C C . THR A 1 118 ? 1.730 6.878 -7.479 1.00 72.56 118 THR A C 1
ATOM 951 O O . THR A 1 118 ? 2.159 6.195 -6.553 1.00 72.56 118 THR A O 1
ATOM 954 N N . SER A 1 119 ? 0.617 6.559 -8.131 1.00 76.75 119 SER A N 1
ATOM 955 C CA . SER A 1 119 ? -0.214 5.421 -7.754 1.00 76.75 119 SER A CA 1
ATOM 956 C C . SER A 1 119 ? 0.489 4.074 -7.936 1.00 76.75 119 SER A C 1
ATOM 958 O O . SER A 1 119 ? 0.445 3.214 -7.057 1.00 76.75 119 SER A O 1
ATOM 960 N N . THR A 1 120 ? 1.217 3.890 -9.042 1.00 77.06 120 THR A N 1
ATOM 961 C CA . THR A 1 120 ? 2.069 2.705 -9.230 1.00 77.06 120 THR A CA 1
ATOM 962 C C . THR A 1 120 ? 3.131 2.601 -8.132 1.00 77.06 120 THR A C 1
ATOM 964 O O . THR A 1 120 ? 3.369 1.512 -7.609 1.00 77.06 120 THR A O 1
ATOM 967 N N . TYR A 1 121 ? 3.754 3.718 -7.745 1.00 77.56 121 TYR A N 1
ATOM 968 C CA . TYR A 1 121 ? 4.708 3.739 -6.637 1.00 77.56 121 TYR A CA 1
ATOM 969 C C . TYR A 1 121 ? 4.065 3.309 -5.315 1.00 77.56 121 TYR A C 1
ATOM 971 O O . TYR A 1 121 ? 4.609 2.428 -4.650 1.00 77.56 121 TYR A O 1
ATOM 979 N N . ILE A 1 122 ? 2.896 3.863 -4.974 1.00 75.44 122 ILE A N 1
ATOM 980 C CA . ILE A 1 122 ? 2.136 3.504 -3.769 1.00 75.44 122 ILE A CA 1
ATOM 981 C C . ILE A 1 122 ? 1.863 1.996 -3.745 1.00 75.44 122 ILE A C 1
ATOM 983 O O . ILE A 1 122 ? 2.199 1.327 -2.770 1.00 75.44 122 ILE A O 1
ATOM 987 N N . GLN A 1 123 ? 1.368 1.424 -4.846 1.00 79.50 123 GLN A N 1
ATOM 988 C CA . GLN A 1 123 ? 1.086 -0.012 -4.943 1.00 79.50 123 GLN A CA 1
ATOM 989 C C . GLN A 1 123 ? 2.326 -0.890 -4.737 1.00 79.50 123 GLN A C 1
ATOM 991 O O . GLN A 1 123 ? 2.287 -1.861 -3.976 1.00 79.50 123 GLN A O 1
ATOM 996 N N . LEU A 1 124 ? 3.436 -0.566 -5.403 1.00 76.06 124 LEU A N 1
ATOM 997 C CA . LEU A 1 124 ? 4.685 -1.320 -5.269 1.00 76.06 124 LEU A CA 1
ATOM 998 C C . LEU A 1 124 ? 5.254 -1.221 -3.857 1.00 76.06 124 LEU A C 1
ATOM 1000 O O . LEU A 1 124 ? 5.730 -2.217 -3.309 1.00 76.06 124 LEU A O 1
ATOM 1004 N N . ASN A 1 125 ? 5.210 -0.024 -3.273 1.00 76.75 125 ASN A N 1
ATOM 1005 C CA . ASN A 1 125 ? 5.722 0.217 -1.936 1.00 76.75 125 ASN A CA 1
ATOM 1006 C C . ASN A 1 125 ? 4.882 -0.532 -0.887 1.00 76.75 125 ASN A C 1
ATOM 1008 O O . ASN A 1 125 ? 5.452 -1.194 -0.019 1.00 76.75 125 ASN A O 1
ATOM 1012 N N . SER A 1 126 ? 3.553 -0.555 -1.032 1.00 77.06 126 SER A N 1
ATOM 1013 C CA . SER A 1 126 ? 2.657 -1.366 -0.196 1.00 77.06 126 SER A CA 1
ATOM 1014 C C . SER A 1 126 ? 2.951 -2.864 -0.311 1.00 77.06 126 SER A C 1
ATOM 1016 O O . SER A 1 126 ? 3.093 -3.549 0.704 1.00 77.06 126 SER A O 1
ATOM 1018 N N . GLN A 1 127 ? 3.128 -3.392 -1.529 1.00 78.00 127 GLN A N 1
ATOM 1019 C CA . GLN A 1 127 ? 3.491 -4.803 -1.734 1.00 78.00 127 GLN A CA 1
ATOM 1020 C C . GLN A 1 127 ? 4.859 -5.158 -1.141 1.00 78.00 127 GLN A C 1
ATOM 1022 O O . GLN A 1 127 ? 5.033 -6.247 -0.580 1.00 78.00 127 GLN A O 1
ATOM 1027 N N . PHE A 1 128 ? 5.833 -4.252 -1.253 1.00 77.25 128 PHE A N 1
ATOM 1028 C CA . PHE A 1 128 ? 7.144 -4.423 -0.639 1.00 77.25 128 PHE A CA 1
ATOM 1029 C C . PHE A 1 128 ? 7.039 -4.481 0.882 1.00 77.25 128 PHE A C 1
ATOM 1031 O O . PHE A 1 128 ? 7.563 -5.423 1.475 1.00 77.25 128 PHE A O 1
ATOM 1038 N N . CYS A 1 129 ? 6.304 -3.552 1.497 1.00 75.06 129 CYS A N 1
ATOM 1039 C CA . CYS A 1 129 ? 6.083 -3.547 2.941 1.00 75.06 129 CYS A CA 1
ATOM 1040 C C . CYS A 1 129 ? 5.446 -4.861 3.415 1.00 75.06 129 CYS A C 1
ATOM 1042 O O . CYS A 1 129 ? 5.980 -5.481 4.335 1.00 75.06 129 CYS A O 1
ATOM 1044 N N . ARG A 1 130 ? 4.388 -5.338 2.733 1.00 77.38 130 ARG A N 1
ATOM 1045 C CA . ARG A 1 130 ? 3.728 -6.615 3.075 1.00 77.38 130 ARG A CA 1
ATOM 1046 C C . ARG A 1 130 ? 4.708 -7.776 3.053 1.00 77.38 130 ARG A C 1
ATOM 1048 O O . ARG A 1 130 ? 4.809 -8.525 4.014 1.00 77.38 130 ARG A O 1
ATOM 1055 N N . THR A 1 131 ? 5.484 -7.879 1.975 1.00 76.25 131 THR A N 1
ATOM 1056 C CA . THR A 1 131 ? 6.454 -8.966 1.795 1.00 76.25 131 THR A CA 1
ATOM 1057 C C . THR A 1 131 ? 7.541 -8.941 2.872 1.00 76.25 131 THR A C 1
ATOM 1059 O O . THR A 1 131 ? 7.976 -9.996 3.331 1.00 76.25 131 THR A O 1
ATOM 1062 N N . VAL A 1 132 ? 7.996 -7.749 3.275 1.00 74.31 132 VAL A N 1
ATOM 1063 C CA . VAL A 1 132 ? 8.976 -7.615 4.357 1.00 74.31 132 VAL A CA 1
ATOM 1064 C C . VAL A 1 132 ? 8.369 -8.079 5.674 1.00 74.31 132 VAL A C 1
ATOM 1066 O O . VAL A 1 132 ? 8.969 -8.923 6.330 1.00 74.31 132 VAL A O 1
ATOM 1069 N N . ILE A 1 133 ? 7.190 -7.581 6.045 1.00 72.56 133 ILE A N 1
ATOM 1070 C CA . ILE A 1 133 ? 6.559 -7.933 7.322 1.00 72.56 133 ILE A CA 1
ATOM 1071 C C . ILE A 1 133 ? 6.201 -9.422 7.370 1.00 72.56 133 ILE A C 1
ATOM 1073 O O . ILE A 1 133 ? 6.545 -10.080 8.346 1.00 72.56 133 ILE A O 1
ATOM 1077 N N . ASP A 1 134 ? 5.643 -9.996 6.300 1.00 75.19 134 ASP A N 1
ATOM 1078 C CA . ASP A 1 134 ? 5.394 -11.442 6.197 1.00 75.19 134 ASP A CA 1
ATOM 1079 C C . ASP A 1 134 ? 6.668 -12.264 6.437 1.00 75.19 134 ASP A C 1
ATOM 1081 O O . ASP A 1 134 ? 6.643 -13.278 7.136 1.00 75.19 134 ASP A O 1
ATOM 1085 N N . PHE A 1 135 ? 7.804 -11.821 5.888 1.00 72.56 135 PHE A N 1
ATOM 1086 C CA . PHE A 1 135 ? 9.081 -12.478 6.140 1.00 72.56 135 PHE A CA 1
ATOM 1087 C C . PHE A 1 135 ? 9.507 -12.358 7.608 1.00 72.56 135 PHE A C 1
ATOM 1089 O O . PHE A 1 135 ? 9.960 -13.345 8.188 1.00 72.56 135 PHE A O 1
ATOM 1096 N N . LEU A 1 136 ? 9.403 -11.160 8.195 1.00 70.62 136 LEU A N 1
ATOM 1097 C CA . LEU A 1 136 ? 9.808 -10.913 9.581 1.00 70.62 136 LEU A CA 1
ATOM 1098 C C . LEU A 1 136 ? 9.009 -11.778 10.558 1.00 70.62 136 LEU A C 1
ATOM 1100 O O . LEU A 1 136 ? 9.602 -12.378 11.451 1.00 70.62 136 LEU A O 1
ATOM 1104 N N . LEU A 1 137 ? 7.700 -11.901 10.330 1.00 69.88 137 LEU A N 1
ATOM 1105 C CA . LEU A 1 137 ? 6.816 -12.759 11.119 1.00 69.88 137 LEU A CA 1
ATOM 1106 C C . LEU A 1 137 ? 7.130 -14.244 10.936 1.00 69.88 137 LEU A C 1
ATOM 1108 O O . LEU A 1 137 ? 7.136 -15.000 11.900 1.00 69.88 137 LEU A O 1
ATOM 1112 N N . ALA A 1 138 ? 7.456 -14.675 9.715 1.00 72.62 138 ALA A N 1
ATOM 1113 C CA . ALA A 1 138 ? 7.823 -16.065 9.461 1.00 72.62 138 ALA A CA 1
ATOM 1114 C C . ALA A 1 138 ? 9.196 -16.454 10.048 1.00 72.62 138 ALA A C 1
ATOM 1116 O O . ALA A 1 138 ? 9.456 -17.641 10.262 1.00 72.62 138 ALA A O 1
ATOM 1117 N N . GLN A 1 139 ? 10.106 -15.491 10.251 1.00 70.31 139 GLN A N 1
ATOM 1118 C CA . GLN A 1 139 ? 11.480 -15.734 10.711 1.00 70.31 139 GLN A CA 1
ATOM 1119 C C . GLN A 1 139 ? 11.944 -14.739 11.784 1.00 70.31 139 GLN A C 1
ATOM 1121 O O . GLN A 1 139 ? 12.846 -13.923 11.554 1.00 70.31 139 GLN A O 1
ATOM 1126 N N . PRO A 1 140 ? 11.417 -14.868 13.006 1.00 63.72 140 PRO A N 1
ATOM 1127 C CA . PRO A 1 140 ? 11.654 -13.895 14.066 1.00 63.72 140 PRO A CA 1
ATOM 1128 C C . PRO A 1 140 ? 13.099 -13.876 14.576 1.00 63.72 140 PRO A C 1
ATOM 1130 O O . PRO A 1 140 ? 13.623 -12.825 14.932 1.00 63.72 140 PRO A O 1
ATOM 1133 N N . LYS A 1 141 ? 13.817 -15.006 14.534 1.00 64.94 141 LYS A N 1
ATOM 1134 C CA . LYS A 1 141 ? 15.242 -15.058 14.924 1.00 64.94 141 LYS A CA 1
ATOM 1135 C C . LYS A 1 141 ? 16.122 -14.182 14.030 1.00 64.94 141 LYS A C 1
ATOM 1137 O O . LYS A 1 141 ? 17.012 -13.498 14.518 1.00 64.94 141 LYS A O 1
ATOM 1142 N N . THR A 1 142 ? 15.839 -14.161 12.726 1.00 63.31 142 THR A N 1
ATOM 1143 C CA . THR A 1 142 ? 16.545 -13.306 11.762 1.00 63.31 142 THR A CA 1
ATOM 1144 C C . THR A 1 142 ? 16.221 -11.829 11.980 1.00 63.31 142 THR A C 1
ATOM 1146 O O . THR A 1 142 ? 17.077 -10.983 11.732 1.00 63.31 142 THR A O 1
ATOM 1149 N N . TYR A 1 143 ? 15.017 -11.518 12.470 1.00 60.38 143 TYR A N 1
ATOM 1150 C CA . TYR A 1 143 ? 14.669 -10.174 12.923 1.00 60.38 143 TYR A CA 1
ATOM 1151 C C . TYR A 1 143 ? 15.417 -9.788 14.205 1.00 60.38 143 TYR A C 1
ATOM 1153 O O . TYR A 1 143 ? 15.984 -8.704 14.269 1.00 60.38 143 TYR A O 1
ATOM 1161 N N . PHE A 1 144 ? 15.495 -10.684 15.190 1.00 58.62 144 PHE A N 1
ATOM 1162 C CA . PHE A 1 144 ? 16.214 -10.438 16.440 1.00 58.62 144 PHE A CA 1
ATOM 1163 C C . PHE A 1 144 ? 17.709 -10.176 16.195 1.00 58.62 144 PHE A C 1
ATOM 1165 O O . PHE A 1 144 ? 18.272 -9.224 16.730 1.00 58.62 144 PHE A O 1
ATOM 1172 N N . ASP A 1 145 ? 18.351 -10.953 15.318 1.00 62.50 145 ASP A N 1
ATOM 1173 C CA . ASP A 1 145 ? 19.741 -10.710 14.900 1.00 62.50 145 ASP A CA 1
ATOM 1174 C C . ASP A 1 145 ? 19.903 -9.373 14.148 1.00 62.50 145 ASP A C 1
ATOM 1176 O O . ASP A 1 145 ? 20.932 -8.708 14.245 1.00 62.50 145 ASP A O 1
ATOM 1180 N N . TYR A 1 146 ? 18.879 -8.964 13.397 1.00 61.62 146 TYR A N 1
ATOM 1181 C CA . TYR A 1 146 ? 18.834 -7.699 12.665 1.00 61.62 146 TYR A CA 1
ATOM 1182 C C . TYR A 1 146 ? 18.627 -6.479 13.583 1.00 61.62 146 TYR A C 1
ATOM 1184 O O . TYR A 1 146 ? 19.189 -5.416 13.323 1.00 61.62 146 TYR A O 1
ATOM 1192 N N . GLU A 1 147 ? 17.829 -6.623 14.639 1.00 55.38 147 GLU A N 1
ATOM 1193 C CA . GLU A 1 147 ? 17.485 -5.573 15.604 1.00 55.38 147 GLU A CA 1
ATOM 1194 C C . GLU A 1 147 ? 18.589 -5.353 16.647 1.00 55.38 147 GLU A C 1
ATOM 1196 O O . GLU A 1 147 ? 18.802 -4.225 17.086 1.00 55.38 147 GLU A O 1
ATOM 1201 N N . ASN A 1 148 ? 19.332 -6.404 17.007 1.00 61.53 148 ASN A N 1
ATOM 1202 C CA . ASN A 1 148 ? 20.478 -6.301 17.917 1.00 61.53 148 ASN A CA 1
ATOM 1203 C C . ASN A 1 148 ? 21.768 -5.821 17.230 1.00 61.53 148 ASN A C 1
ATOM 1205 O O . ASN A 1 148 ? 22.771 -5.575 17.900 1.00 61.53 148 ASN A O 1
ATOM 1209 N N . ASP A 1 149 ? 21.771 -5.685 15.902 1.00 62.19 149 ASP A N 1
ATOM 1210 C CA . ASP A 1 149 ? 22.850 -5.007 15.188 1.00 62.19 149 ASP A CA 1
ATOM 1211 C C . ASP A 1 149 ? 22.568 -3.495 15.159 1.00 62.19 149 ASP A C 1
ATOM 1213 O O . ASP A 1 149 ? 21.774 -3.002 14.350 1.00 62.19 149 ASP A O 1
ATOM 1217 N N . ASP A 1 150 ? 23.253 -2.744 16.028 1.00 56.97 150 ASP A N 1
ATOM 1218 C CA . ASP A 1 150 ? 23.144 -1.281 16.169 1.00 56.97 150 ASP A CA 1
ATOM 1219 C C . ASP A 1 150 ? 23.290 -0.516 14.837 1.00 56.97 150 ASP A C 1
ATOM 1221 O O . ASP A 1 150 ? 22.770 0.594 14.679 1.00 56.97 150 ASP A O 1
ATOM 1225 N N . ARG A 1 151 ? 23.984 -1.093 13.842 1.00 56.75 151 ARG A N 1
ATOM 1226 C CA . ARG A 1 151 ? 24.176 -0.478 12.515 1.00 56.75 151 ARG A CA 1
ATOM 1227 C C . ARG A 1 151 ? 22.979 -0.665 11.585 1.00 56.75 151 ARG A C 1
ATOM 1229 O O . ARG A 1 151 ? 22.857 0.054 10.592 1.00 56.75 151 ARG A O 1
ATOM 1236 N N . ILE A 1 152 ? 22.141 -1.659 11.856 1.00 53.97 152 ILE A N 1
ATOM 1237 C CA . ILE A 1 152 ? 21.041 -2.106 10.999 1.00 53.97 152 ILE A CA 1
ATOM 1238 C C . ILE A 1 152 ? 19.688 -1.688 11.586 1.00 53.97 152 ILE A C 1
ATOM 1240 O O . ILE A 1 152 ? 18.834 -1.196 10.843 1.00 53.97 152 ILE A O 1
ATOM 1244 N N . SER A 1 153 ? 19.542 -1.832 12.901 1.00 52.00 153 SER A N 1
ATOM 1245 C CA . SER A 1 153 ? 18.316 -1.651 13.676 1.00 52.00 153 SER A CA 1
ATOM 1246 C C . SER A 1 153 ? 17.683 -0.267 13.506 1.00 52.00 153 SER A C 1
ATOM 1248 O O . SER A 1 153 ? 16.571 -0.142 12.995 1.00 52.00 153 SER A O 1
ATOM 1250 N N . SER A 1 154 ? 18.428 0.804 13.791 1.00 52.25 154 SER A N 1
ATOM 1251 C CA . SER A 1 154 ? 17.881 2.169 13.764 1.00 52.25 154 SER A CA 1
ATOM 1252 C C . SER A 1 154 ? 17.570 2.691 12.356 1.00 52.25 154 SER A C 1
ATOM 1254 O O . SER A 1 154 ? 16.595 3.411 12.161 1.00 52.25 154 SER A O 1
ATOM 1256 N N . ALA A 1 155 ? 18.382 2.346 11.352 1.00 52.34 155 ALA A N 1
ATOM 1257 C CA . ALA A 1 155 ? 18.253 2.908 10.008 1.00 52.34 155 ALA A CA 1
ATOM 1258 C C . ALA A 1 155 ? 17.183 2.205 9.169 1.00 52.34 155 ALA A C 1
ATOM 1260 O O . ALA A 1 155 ? 16.505 2.858 8.378 1.00 52.34 155 ALA A O 1
ATOM 1261 N N . LYS A 1 156 ? 17.046 0.883 9.316 1.00 55.66 156 LYS A N 1
ATOM 1262 C CA . LYS A 1 156 ? 16.170 0.080 8.462 1.00 55.66 156 LYS A CA 1
ATOM 1263 C C . LYS A 1 156 ? 14.785 -0.175 9.081 1.00 55.66 156 LYS A C 1
ATOM 1265 O O . LYS A 1 156 ? 13.822 -0.271 8.328 1.00 55.66 156 LYS A O 1
ATOM 1270 N N . HIS A 1 157 ? 14.650 -0.201 10.415 1.00 53.28 157 HIS A N 1
ATOM 1271 C CA . HIS A 1 157 ? 13.336 -0.158 11.083 1.00 53.28 157 HIS A CA 1
ATOM 1272 C C . HIS A 1 157 ? 12.648 1.192 10.838 1.00 53.28 157 HIS A C 1
ATOM 1274 O O . HIS A 1 157 ? 11.536 1.239 10.322 1.00 53.28 157 HIS A O 1
ATOM 1280 N N . ARG A 1 158 ? 13.391 2.294 11.008 1.00 53.84 158 ARG A N 1
ATOM 1281 C CA . ARG A 1 158 ? 12.949 3.634 10.599 1.00 53.84 158 ARG A CA 1
ATOM 1282 C C . ARG A 1 158 ? 12.617 3.719 9.113 1.00 53.84 158 ARG A C 1
ATOM 1284 O O . ARG A 1 158 ? 11.827 4.560 8.719 1.00 53.84 158 ARG A O 1
ATOM 1291 N N . GLN A 1 159 ? 13.218 2.880 8.271 1.00 54.62 159 GLN A N 1
ATOM 1292 C CA . GLN A 1 159 ? 12.889 2.823 6.849 1.00 54.62 159 GLN A CA 1
ATOM 1293 C C . GLN A 1 159 ? 11.494 2.231 6.631 1.00 54.62 159 GLN A C 1
ATOM 1295 O O . GLN A 1 159 ? 10.747 2.790 5.845 1.00 54.62 159 GLN A O 1
ATOM 1300 N N . LEU A 1 160 ? 11.127 1.165 7.352 1.00 56.66 160 LEU A N 1
ATOM 1301 C CA . LEU A 1 160 ? 9.774 0.591 7.338 1.00 56.66 160 LEU A CA 1
ATOM 1302 C C . LEU A 1 160 ? 8.729 1.580 7.867 1.00 56.66 160 LEU A C 1
ATOM 1304 O O . LEU A 1 160 ? 7.711 1.781 7.213 1.00 56.66 160 LEU A O 1
ATOM 1308 N N . GLU A 1 161 ? 9.014 2.260 8.977 1.00 58.06 161 GLU A N 1
ATOM 1309 C CA . GLU A 1 161 ? 8.151 3.329 9.499 1.00 58.06 161 GLU A CA 1
ATOM 1310 C C . GLU A 1 161 ? 8.047 4.500 8.511 1.00 58.06 161 GLU A C 1
ATOM 1312 O O . GLU A 1 161 ? 6.952 4.932 8.171 1.00 58.06 161 GLU A O 1
ATOM 1317 N N . MET A 1 162 ? 9.174 4.973 7.968 1.00 57.94 162 MET A N 1
ATOM 1318 C CA . MET A 1 162 ? 9.211 6.001 6.922 1.00 57.94 162 MET A CA 1
ATOM 1319 C C . MET A 1 162 ? 8.442 5.564 5.671 1.00 57.94 162 MET A C 1
ATOM 1321 O O . MET A 1 162 ? 7.882 6.415 4.998 1.00 57.94 162 MET A O 1
ATOM 1325 N N . TYR A 1 163 ? 8.385 4.270 5.345 1.00 61.81 163 TYR A N 1
ATOM 1326 C CA . TYR A 1 163 ? 7.586 3.781 4.223 1.00 61.81 163 TYR A CA 1
ATOM 1327 C C . TYR A 1 163 ? 6.088 3.788 4.524 1.00 61.81 163 TYR A C 1
ATOM 1329 O O . TYR A 1 163 ? 5.322 4.122 3.628 1.00 61.81 163 TYR A O 1
ATOM 1337 N N . LEU A 1 164 ? 5.669 3.483 5.755 1.00 59.19 164 LEU A N 1
ATOM 1338 C CA . LEU A 1 164 ? 4.266 3.583 6.168 1.00 59.19 164 LEU A CA 1
ATOM 1339 C C . LEU A 1 164 ? 3.800 5.043 6.232 1.00 59.19 164 LEU A C 1
ATOM 1341 O O . LEU A 1 164 ? 2.797 5.392 5.619 1.00 59.19 164 LEU A O 1
ATOM 1345 N N . TYR A 1 165 ? 4.563 5.910 6.901 1.00 63.19 165 TYR A N 1
ATOM 1346 C CA . TYR A 1 165 ? 4.240 7.335 7.027 1.00 63.19 165 TYR A CA 1
ATOM 1347 C C . TYR A 1 165 ? 4.480 8.117 5.731 1.00 63.19 165 TYR A C 1
ATOM 1349 O O . TYR A 1 165 ? 3.772 9.075 5.441 1.00 63.19 165 TYR A O 1
ATOM 1357 N N . GLY A 1 166 ? 5.445 7.694 4.913 1.00 61.97 166 GLY A N 1
ATOM 1358 C CA . GLY A 1 166 ? 5.671 8.269 3.592 1.00 61.97 166 GLY A CA 1
ATOM 1359 C C . GLY A 1 166 ? 4.486 8.028 2.663 1.00 61.97 166 GLY A C 1
ATOM 1360 O O . GLY A 1 166 ? 4.139 8.916 1.898 1.00 61.97 166 GLY A O 1
ATOM 1361 N N . LEU A 1 167 ? 3.823 6.867 2.740 1.00 60.16 167 LEU A N 1
ATOM 1362 C CA . LEU A 1 167 ? 2.613 6.609 1.950 1.00 60.16 167 LEU A CA 1
ATOM 1363 C C . LEU A 1 167 ? 1.475 7.582 2.296 1.00 60.16 167 LEU A C 1
ATOM 1365 O O . LEU A 1 167 ? 0.815 8.069 1.382 1.00 60.16 167 LEU A O 1
ATOM 1369 N N . ASP A 1 168 ? 1.292 7.910 3.576 1.00 65.38 168 ASP A N 1
ATOM 1370 C CA . ASP A 1 168 ? 0.324 8.920 4.024 1.00 65.38 168 ASP A CA 1
ATOM 1371 C C . ASP A 1 168 ? 0.669 10.317 3.462 1.00 65.38 168 ASP A C 1
ATOM 1373 O O . ASP A 1 168 ? -0.167 10.964 2.824 1.00 65.38 168 ASP A O 1
ATOM 1377 N N . ASP A 1 169 ? 1.939 10.732 3.549 1.00 68.56 169 ASP A N 1
ATOM 1378 C CA . ASP A 1 169 ? 2.433 11.994 2.969 1.00 68.56 169 ASP A CA 1
ATOM 1379 C C . ASP A 1 169 ? 2.237 12.059 1.439 1.00 68.56 169 ASP A C 1
ATOM 1381 O O . ASP A 1 169 ? 1.782 13.061 0.890 1.00 68.56 169 ASP A O 1
ATOM 1385 N N . HIS A 1 170 ? 2.497 10.962 0.720 1.00 63.56 170 HIS A N 1
ATOM 1386 C CA . HIS A 1 170 ? 2.274 10.901 -0.730 1.00 63.56 170 HIS A CA 1
ATOM 1387 C C . HIS A 1 170 ? 0.793 11.034 -1.092 1.00 63.56 170 HIS A C 1
ATOM 1389 O O . HIS A 1 170 ? 0.466 11.738 -2.048 1.00 63.56 170 HIS A O 1
ATOM 1395 N N . THR A 1 171 ? -0.111 10.408 -0.332 1.00 63.31 171 THR A N 1
ATOM 1396 C CA . THR A 1 171 ? -1.557 10.529 -0.586 1.00 63.31 171 THR A CA 1
ATOM 1397 C C . THR A 1 171 ? -2.080 11.944 -0.320 1.00 63.31 171 THR A C 1
ATOM 1399 O O . THR A 1 171 ? -2.775 12.506 -1.168 1.00 63.31 171 THR A O 1
ATOM 1402 N N . THR A 1 172 ? -1.659 12.581 0.775 1.00 66.38 172 THR A N 1
ATOM 1403 C CA . THR A 1 172 ? -2.047 13.962 1.123 1.00 66.38 172 THR A CA 1
ATOM 1404 C C . THR A 1 172 ? -1.478 15.006 0.150 1.00 66.38 172 THR A C 1
ATOM 1406 O O . THR A 1 172 ? -2.165 15.963 -0.228 1.00 66.38 172 THR A O 1
ATOM 1409 N N . ASN A 1 173 ? -0.260 14.799 -0.359 1.00 64.44 173 ASN A N 1
ATOM 1410 C CA . ASN A 1 173 ? 0.322 15.634 -1.415 1.00 64.44 173 ASN A CA 1
ATOM 1411 C C . ASN A 1 173 ? -0.471 15.557 -2.738 1.00 64.44 173 ASN A C 1
ATOM 1413 O O . ASN A 1 173 ? -0.579 16.554 -3.459 1.00 64.44 173 ASN A O 1
ATOM 1417 N N . ILE A 1 174 ? -1.082 14.411 -3.070 1.00 60.97 174 ILE A N 1
ATOM 1418 C CA . ILE A 1 174 ? -1.960 14.319 -4.248 1.00 60.97 174 ILE A CA 1
ATOM 1419 C C . ILE A 1 174 ? -3.269 15.090 -4.011 1.00 60.97 174 ILE A C 1
ATOM 1421 O O . ILE A 1 174 ? -3.765 15.744 -4.930 1.00 60.97 174 ILE A O 1
ATOM 1425 N N . GLU A 1 175 ? -3.839 15.076 -2.806 1.00 62.66 175 GLU A N 1
ATOM 1426 C CA . GLU A 1 175 ? -5.081 15.814 -2.526 1.00 62.66 175 GLU A CA 1
ATOM 1427 C C . GLU A 1 175 ? -4.921 17.328 -2.693 1.00 62.66 175 GLU A C 1
ATOM 1429 O O . GLU A 1 175 ? -5.760 17.964 -3.333 1.00 62.66 175 GLU A O 1
ATOM 1434 N N . THR A 1 176 ? -3.813 17.890 -2.205 1.00 61.91 176 THR A N 1
ATOM 1435 C CA . THR A 1 176 ? -3.552 19.343 -2.177 1.00 61.91 176 THR A CA 1
ATOM 1436 C C . THR A 1 176 ? -3.200 19.966 -3.534 1.00 61.91 176 THR A C 1
ATOM 1438 O O . THR A 1 176 ? -3.204 21.191 -3.670 1.00 61.91 176 THR A O 1
ATOM 1441 N N . THR A 1 177 ? -2.913 19.165 -4.565 1.00 56.50 177 THR A N 1
ATOM 1442 C CA . THR A 1 177 ? -2.549 19.675 -5.899 1.00 56.50 177 THR A CA 1
ATOM 1443 C C . THR A 1 177 ? -3.783 20.035 -6.741 1.00 56.50 177 THR A C 1
ATOM 1445 O O . THR A 1 177 ? -4.472 19.172 -7.283 1.00 56.50 177 THR A O 1
ATOM 1448 N N . ASP A 1 178 ? -4.076 21.330 -6.867 1.00 50.81 178 ASP A N 1
ATOM 1449 C CA . ASP A 1 178 ? -5.197 21.875 -7.652 1.00 50.81 178 ASP A CA 1
ATOM 1450 C C . ASP A 1 178 ? -4.952 21.746 -9.171 1.00 50.81 178 ASP A C 1
ATOM 1452 O O . ASP A 1 178 ? -4.179 22.513 -9.748 1.00 50.81 178 ASP A O 1
ATOM 1456 N N . THR A 1 179 ? -5.611 20.799 -9.857 1.00 52.06 179 THR A N 1
ATOM 1457 C CA . THR A 1 179 ? -5.539 20.688 -11.330 1.00 52.06 179 THR A CA 1
ATOM 1458 C C . THR A 1 179 ? -6.859 20.282 -12.000 1.00 52.06 179 THR A C 1
ATOM 1460 O O . THR A 1 179 ? -7.724 19.614 -11.433 1.00 52.06 179 THR A O 1
ATOM 1463 N N . ASN A 1 180 ? -7.010 20.712 -13.258 1.00 51.97 180 ASN A N 1
ATOM 1464 C CA . ASN A 1 180 ? -8.231 20.699 -14.079 1.00 51.97 180 ASN A CA 1
ATOM 1465 C C . ASN A 1 180 ? -8.744 19.305 -14.529 1.00 51.97 180 ASN A C 1
ATOM 1467 O O . ASN A 1 180 ? -9.647 19.239 -15.361 1.00 51.97 180 ASN A O 1
ATOM 1471 N N . ILE A 1 181 ? -8.210 18.191 -14.009 1.00 55.53 181 ILE A N 1
ATOM 1472 C CA . ILE A 1 181 ? -8.555 16.816 -14.432 1.00 55.53 181 ILE A CA 1
ATOM 1473 C C . ILE A 1 181 ? -9.164 16.045 -13.249 1.00 55.53 181 ILE A C 1
ATOM 1475 O O . ILE A 1 181 ? -8.520 15.205 -12.627 1.00 55.53 181 ILE A O 1
ATOM 1479 N N . ARG A 1 182 ? -10.425 16.349 -12.915 1.00 62.00 182 ARG A N 1
ATOM 1480 C CA . ARG A 1 182 ? -11.089 15.846 -11.694 1.00 62.00 182 ARG A CA 1
ATOM 1481 C C . ARG A 1 182 ? -11.321 14.326 -11.684 1.00 62.00 182 ARG A C 1
ATOM 1483 O O . ARG A 1 182 ? -10.861 13.654 -10.775 1.00 62.00 182 ARG A O 1
ATOM 1490 N N . GLN A 1 183 ? -11.940 13.754 -12.718 1.00 60.97 183 GLN A N 1
ATOM 1491 C CA . GLN A 1 183 ? -12.378 12.344 -12.686 1.00 60.97 183 GLN A CA 1
ATOM 1492 C C . GLN A 1 183 ? -11.241 11.307 -12.744 1.00 60.97 183 GLN A C 1
ATOM 1494 O O . GLN A 1 183 ? -11.297 10.288 -12.060 1.00 60.97 183 GLN A O 1
ATOM 1499 N N . ALA A 1 184 ? -10.197 11.534 -13.551 1.00 59.69 184 ALA A N 1
ATOM 1500 C CA . ALA A 1 184 ? -9.053 10.616 -13.591 1.00 59.69 184 ALA A CA 1
ATOM 1501 C C . ALA A 1 184 ? -8.272 10.649 -12.264 1.00 59.69 184 ALA A C 1
ATOM 1503 O O . ALA A 1 184 ? -7.838 9.605 -11.778 1.00 59.69 184 ALA A O 1
ATOM 1504 N N . LYS A 1 185 ? -8.175 11.832 -11.639 1.00 68.00 185 LYS A N 1
ATOM 1505 C CA . LYS A 1 185 ? -7.578 12.025 -10.313 1.00 68.00 185 LYS A CA 1
ATOM 1506 C C . LYS A 1 185 ? -8.379 11.312 -9.220 1.00 68.00 185 LYS A C 1
ATOM 1508 O O . LYS A 1 185 ? -7.778 10.626 -8.405 1.00 68.00 185 LYS A O 1
ATOM 1513 N N . GLU A 1 186 ? -9.709 11.408 -9.242 1.00 71.62 186 GLU A N 1
ATOM 1514 C CA . GLU A 1 186 ? -10.604 10.727 -8.290 1.00 71.62 186 GLU A CA 1
ATOM 1515 C C . GLU A 1 186 ? -10.419 9.201 -8.329 1.00 71.62 186 GLU A C 1
ATOM 1517 O O . GLU A 1 186 ? -10.209 8.580 -7.291 1.00 71.62 186 GLU A O 1
ATOM 1522 N N . ASN A 1 187 ? -10.383 8.590 -9.518 1.00 72.88 187 ASN A N 1
ATOM 1523 C CA . ASN A 1 187 ? -10.165 7.144 -9.639 1.00 72.88 187 ASN A CA 1
ATOM 1524 C C . ASN A 1 187 ? -8.800 6.709 -9.084 1.00 72.88 187 ASN A C 1
ATOM 1526 O O . ASN A 1 187 ? -8.712 5.700 -8.382 1.00 72.88 187 ASN A O 1
ATOM 1530 N N . VAL A 1 188 ? -7.744 7.469 -9.384 1.00 73.81 188 VAL A N 1
ATOM 1531 C CA . VAL A 1 188 ? -6.386 7.188 -8.903 1.00 73.81 188 VAL A CA 1
ATOM 1532 C C . VAL A 1 188 ? -6.296 7.345 -7.382 1.00 73.81 188 VAL A C 1
ATOM 1534 O O . VAL A 1 188 ? -5.858 6.419 -6.704 1.00 73.81 188 VAL A O 1
ATOM 1537 N N . LEU A 1 189 ? -6.809 8.451 -6.840 1.00 75.56 189 LEU A N 1
ATOM 1538 C CA . LEU A 1 189 ? -6.861 8.708 -5.401 1.00 75.56 189 LEU A CA 1
ATOM 1539 C C . LEU A 1 189 ? -7.670 7.651 -4.654 1.00 75.56 189 LEU A C 1
ATOM 1541 O O . LEU A 1 189 ? -7.219 7.137 -3.635 1.00 75.56 189 LEU A O 1
ATOM 1545 N N . SER A 1 190 ? -8.840 7.276 -5.180 1.00 82.38 190 SER A N 1
ATOM 1546 C CA . SER A 1 190 ? -9.679 6.235 -4.581 1.00 82.38 190 SER A CA 1
ATOM 1547 C C . SER A 1 190 ? -8.908 4.917 -4.430 1.00 82.38 190 SER A C 1
ATOM 1549 O O . SER A 1 190 ? -8.988 4.256 -3.395 1.00 82.38 190 SER A O 1
ATOM 1551 N N . ARG A 1 191 ? -8.104 4.561 -5.442 1.00 80.75 191 ARG A N 1
ATOM 1552 C CA . ARG A 1 191 ? -7.276 3.354 -5.467 1.00 80.75 191 ARG A CA 1
ATOM 1553 C C . ARG A 1 191 ? -6.119 3.435 -4.478 1.00 80.75 191 ARG A C 1
ATOM 1555 O O . ARG A 1 191 ? -5.869 2.456 -3.783 1.00 80.75 191 ARG A O 1
ATOM 1562 N N . ASP A 1 192 ? -5.444 4.573 -4.415 1.00 81.50 192 ASP A N 1
ATOM 1563 C CA . ASP A 1 192 ? -4.287 4.778 -3.541 1.00 81.50 192 ASP A CA 1
ATOM 1564 C C . ASP A 1 192 ? -4.688 4.753 -2.069 1.00 81.50 192 ASP A C 1
ATOM 1566 O O . ASP A 1 192 ? -4.090 4.026 -1.273 1.00 81.50 192 ASP A O 1
ATOM 1570 N N . TYR A 1 193 ? -5.776 5.445 -1.733 1.00 82.56 193 TYR A N 1
ATOM 1571 C CA . TYR A 1 193 ? -6.349 5.420 -0.394 1.00 82.56 193 TYR A CA 1
ATOM 1572 C C . TYR A 1 193 ? -6.843 4.031 0.014 1.00 82.56 193 TYR A C 1
ATOM 1574 O O . TYR A 1 193 ? -6.630 3.618 1.152 1.00 82.56 193 TYR A O 1
ATOM 1582 N N . ASN A 1 194 ? -7.440 3.265 -0.906 1.00 85.12 194 ASN A N 1
ATOM 1583 C CA . ASN A 1 194 ? -7.793 1.870 -0.628 1.00 85.12 194 ASN A CA 1
ATOM 1584 C C . ASN A 1 194 ? -6.563 1.006 -0.329 1.00 85.12 194 ASN A C 1
ATOM 1586 O O . ASN A 1 194 ? -6.622 0.145 0.548 1.00 85.12 194 ASN A O 1
ATOM 1590 N N . GLU A 1 195 ? -5.477 1.182 -1.085 1.00 83.94 195 GLU A N 1
ATOM 1591 C CA . GLU A 1 195 ? -4.266 0.381 -0.914 1.00 83.94 195 GLU A CA 1
ATOM 1592 C C . GLU A 1 195 ? -3.595 0.692 0.428 1.00 83.94 195 GLU A C 1
ATOM 1594 O O . GLU A 1 195 ? -3.233 -0.237 1.151 1.00 83.94 195 GLU A O 1
ATOM 1599 N N . LEU A 1 196 ? -3.509 1.977 0.794 1.00 82.81 196 LEU A N 1
ATOM 1600 C CA . LEU A 1 196 ? -3.012 2.420 2.098 1.00 82.81 196 LEU A CA 1
ATOM 1601 C C . LEU A 1 196 ? -3.892 1.898 3.241 1.00 82.81 196 LEU A C 1
ATOM 1603 O O . LEU A 1 196 ? -3.389 1.253 4.160 1.00 82.81 196 LEU A O 1
ATOM 1607 N N . ALA A 1 197 ? -5.213 2.082 3.143 1.00 86.31 197 ALA A N 1
ATOM 1608 C CA . ALA A 1 197 ? -6.165 1.559 4.120 1.00 86.31 197 ALA A CA 1
ATOM 1609 C C . ALA A 1 197 ? -6.043 0.040 4.280 1.00 86.31 197 ALA A C 1
ATOM 1611 O O . ALA A 1 197 ? -6.074 -0.469 5.397 1.00 86.31 197 ALA A O 1
ATOM 1612 N N . SER A 1 198 ? -5.893 -0.694 3.172 1.00 88.06 198 SER A N 1
ATOM 1613 C CA . SER A 1 198 ? -5.722 -2.143 3.222 1.00 88.06 198 SER A CA 1
ATOM 1614 C C . SER A 1 198 ? -4.434 -2.531 3.914 1.00 88.06 198 SER A C 1
ATOM 1616 O O . SER A 1 198 ? -4.459 -3.439 4.731 1.00 88.06 198 SER A O 1
ATOM 1618 N N . LEU A 1 199 ? -3.327 -1.871 3.586 1.00 82.81 199 LEU A N 1
ATO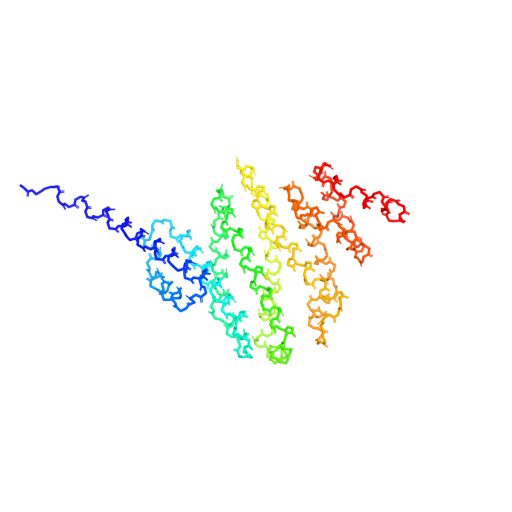M 1619 C CA . LEU A 1 199 ? -2.029 -2.156 4.173 1.00 82.81 199 LEU A CA 1
ATOM 1620 C C . LEU A 1 199 ? -2.049 -1.940 5.691 1.00 82.81 199 LEU A C 1
ATOM 1622 O O . LEU A 1 199 ? -1.659 -2.824 6.448 1.00 82.81 199 LEU A O 1
ATOM 1626 N N . CYS A 1 200 ? -2.531 -0.777 6.130 1.00 82.38 200 CYS A N 1
ATOM 1627 C CA . CYS A 1 200 ? -2.606 -0.437 7.545 1.00 82.38 200 CYS A CA 1
ATOM 1628 C C . CYS A 1 200 ? -3.591 -1.341 8.302 1.00 82.38 200 CYS A C 1
ATOM 1630 O O . CYS A 1 200 ? -3.267 -1.785 9.401 1.00 82.38 200 CYS A O 1
ATOM 1632 N N . ASP A 1 201 ? -4.752 -1.664 7.719 1.00 87.19 201 ASP A N 1
ATOM 1633 C CA . ASP A 1 201 ? -5.727 -2.580 8.333 1.00 87.19 201 ASP A CA 1
ATOM 1634 C C . ASP A 1 201 ? -5.182 -4.011 8.441 1.00 87.19 201 ASP A C 1
ATOM 1636 O O . ASP A 1 201 ? -5.360 -4.651 9.475 1.00 87.19 201 ASP A O 1
ATOM 1640 N N . ASP A 1 202 ? -4.470 -4.503 7.418 1.00 85.00 202 ASP A N 1
ATOM 1641 C CA . ASP A 1 202 ? -3.818 -5.819 7.454 1.00 85.00 202 ASP A CA 1
ATOM 1642 C C . ASP A 1 202 ? -2.856 -5.911 8.651 1.00 85.00 202 ASP A C 1
ATOM 1644 O O . ASP A 1 202 ? -2.817 -6.926 9.346 1.00 85.00 202 ASP A O 1
ATOM 1648 N N . TYR A 1 203 ? -2.103 -4.842 8.922 1.00 79.00 203 TYR A N 1
ATOM 1649 C CA . TYR A 1 203 ? -1.180 -4.787 10.053 1.00 79.00 203 TYR A CA 1
ATOM 1650 C C . TYR A 1 203 ? -1.878 -4.621 11.397 1.00 79.00 203 TYR A C 1
ATOM 1652 O O . TYR A 1 203 ? -1.550 -5.342 12.339 1.00 79.00 203 TYR A O 1
ATOM 1660 N N . LEU A 1 204 ? -2.862 -3.728 11.490 1.00 84.00 204 LEU A N 1
ATOM 1661 C CA . LEU A 1 204 ? -3.596 -3.519 12.734 1.00 84.00 204 LEU A CA 1
ATOM 1662 C C . LEU A 1 204 ? -4.332 -4.794 13.169 1.00 84.00 204 LEU A C 1
ATOM 1664 O O . LEU A 1 204 ? -4.353 -5.110 14.351 1.00 84.00 204 LEU A O 1
ATOM 1668 N N . ARG A 1 205 ? -4.871 -5.578 12.226 1.00 87.00 205 ARG A N 1
ATOM 1669 C CA . ARG A 1 205 ? -5.508 -6.869 12.536 1.00 87.00 205 ARG A CA 1
ATOM 1670 C C . ARG A 1 205 ? -4.534 -7.904 13.075 1.00 87.00 205 ARG A C 1
ATOM 1672 O O . ARG A 1 205 ? -4.878 -8.612 14.012 1.00 87.00 205 ARG A O 1
ATOM 1679 N N . ARG A 1 206 ? -3.334 -8.000 12.497 1.00 81.81 206 ARG A N 1
ATOM 1680 C CA . ARG A 1 206 ? -2.295 -8.923 12.988 1.00 81.81 206 ARG A CA 1
ATOM 1681 C C . ARG A 1 206 ? -1.913 -8.599 14.430 1.00 81.81 206 ARG A C 1
ATOM 1683 O O . ARG A 1 206 ? -1.863 -9.505 15.257 1.00 81.81 206 ARG A O 1
ATOM 1690 N N . TYR A 1 207 ? -1.771 -7.304 14.720 1.00 80.81 207 TYR A N 1
ATOM 1691 C CA . TYR A 1 207 ? -1.566 -6.791 16.070 1.00 80.81 207 TYR A CA 1
ATOM 1692 C C . TYR A 1 207 ? -2.738 -7.144 17.009 1.00 80.81 207 TYR A C 1
ATOM 1694 O O . TYR A 1 207 ? -2.530 -7.772 18.041 1.00 80.81 207 TYR A O 1
ATOM 1702 N N . GLU A 1 208 ? -3.983 -6.822 16.635 1.00 84.31 208 GLU A N 1
ATOM 1703 C CA . GLU A 1 208 ? -5.186 -7.116 17.438 1.00 84.31 208 GLU A CA 1
ATOM 1704 C C . GLU A 1 208 ? -5.369 -8.620 17.719 1.00 84.31 208 GLU A C 1
ATOM 1706 O O . GLU A 1 208 ? -5.805 -9.010 18.804 1.00 84.31 208 GLU A O 1
ATOM 1711 N N . ASN A 1 209 ? -5.025 -9.473 16.751 1.00 83.62 209 ASN A N 1
ATOM 1712 C CA . ASN A 1 209 ? -5.149 -10.925 16.856 1.00 83.62 209 ASN A CA 1
ATOM 1713 C C . ASN A 1 209 ? -3.999 -11.585 17.634 1.00 83.62 209 ASN A C 1
ATOM 1715 O O . ASN A 1 209 ? -4.061 -12.792 17.870 1.00 83.62 209 ASN A O 1
ATOM 1719 N N . ASN A 1 210 ? -2.974 -10.828 18.045 1.00 73.75 210 ASN A N 1
ATOM 1720 C CA . ASN A 1 210 ? -1.725 -11.356 18.602 1.00 73.75 210 ASN A CA 1
ATOM 1721 C C . ASN A 1 210 ? -1.110 -12.445 17.703 1.00 73.75 210 ASN A C 1
ATOM 1723 O O . ASN A 1 210 ? -0.658 -13.482 18.188 1.00 73.75 210 ASN A O 1
ATOM 1727 N N . GLU A 1 211 ? -1.099 -12.225 16.384 1.00 69.94 211 GLU A N 1
ATOM 1728 C CA . GLU A 1 211 ? -0.454 -13.138 15.421 1.00 69.94 211 GLU A CA 1
ATOM 1729 C C . GLU A 1 211 ? 1.088 -13.125 15.542 1.00 69.94 211 GLU A C 1
ATOM 1731 O O . GLU A 1 211 ? 1.786 -13.840 14.822 1.00 69.94 211 GLU A O 1
ATOM 1736 N N . ASP A 1 212 ? 1.618 -12.353 16.495 1.00 64.44 212 ASP A N 1
ATOM 1737 C CA . ASP A 1 212 ? 3.035 -12.114 16.730 1.00 64.44 212 ASP A CA 1
ATOM 1738 C C . ASP A 1 212 ? 3.514 -12.804 18.009 1.00 64.44 212 ASP A C 1
ATOM 1740 O O . ASP A 1 212 ? 3.454 -12.240 19.101 1.00 64.44 212 ASP A O 1
ATOM 1744 N N . GLU A 1 213 ? 4.075 -14.007 17.877 1.00 58.81 213 GLU A N 1
ATOM 1745 C CA . GLU A 1 213 ? 4.680 -14.722 19.015 1.00 58.81 213 GLU A CA 1
ATOM 1746 C C . GLU A 1 213 ? 5.865 -13.953 19.652 1.00 58.81 213 GLU A C 1
ATOM 1748 O O . GLU A 1 213 ? 6.180 -14.172 20.818 1.00 58.81 213 GLU A O 1
ATOM 1753 N N . ASP A 1 214 ? 6.496 -13.023 18.918 1.00 61.19 214 ASP A N 1
ATOM 1754 C CA . ASP A 1 214 ? 7.744 -12.338 19.304 1.00 61.19 214 ASP A CA 1
ATOM 1755 C C . ASP A 1 214 ? 7.611 -10.810 19.501 1.00 61.19 214 ASP A C 1
ATOM 1757 O O . ASP A 1 214 ? 8.602 -10.066 19.437 1.00 61.19 214 ASP A O 1
ATOM 1761 N N . HIS A 1 215 ? 6.390 -10.314 19.742 1.00 65.25 215 HIS A N 1
ATOM 1762 C CA . HIS A 1 215 ? 6.122 -8.897 20.046 1.00 65.25 215 HIS A CA 1
ATOM 1763 C C . HIS A 1 215 ? 6.663 -7.918 18.973 1.00 65.25 215 HIS A C 1
ATOM 1765 O O . HIS A 1 215 ? 7.055 -6.788 19.281 1.00 65.25 215 HIS A O 1
ATOM 1771 N N . LEU A 1 216 ? 6.757 -8.345 17.703 1.00 63.53 216 LEU A N 1
ATOM 1772 C CA . LEU A 1 216 ? 7.203 -7.485 16.594 1.00 63.53 216 LEU A CA 1
ATOM 1773 C C . LEU A 1 216 ? 6.217 -6.334 16.391 1.00 63.53 216 LEU A C 1
ATOM 1775 O O . LEU A 1 216 ? 6.617 -5.171 16.333 1.00 63.53 216 LEU A O 1
ATOM 1779 N N . MET A 1 217 ? 4.931 -6.667 16.303 1.00 68.44 217 MET A N 1
ATOM 1780 C CA . MET A 1 217 ? 3.890 -5.666 16.122 1.00 68.44 217 MET A CA 1
ATOM 1781 C C . MET A 1 217 ? 3.686 -4.874 17.402 1.00 68.44 217 MET A C 1
ATOM 1783 O O . MET A 1 217 ? 3.579 -3.664 17.320 1.00 68.44 217 MET A O 1
ATOM 1787 N N . ASP A 1 218 ? 3.789 -5.485 18.583 1.00 67.56 218 ASP A N 1
ATOM 1788 C CA . ASP A 1 218 ? 3.821 -4.722 19.835 1.00 67.56 218 ASP A CA 1
ATOM 1789 C C . ASP A 1 218 ? 4.870 -3.618 19.816 1.00 67.56 218 ASP A C 1
ATOM 1791 O O . ASP A 1 218 ? 4.588 -2.520 20.274 1.00 67.56 218 ASP A O 1
ATOM 1795 N N . ARG A 1 219 ? 6.049 -3.851 19.233 1.00 64.19 219 ARG A N 1
ATOM 1796 C CA . ARG A 1 219 ? 7.102 -2.833 19.111 1.00 64.19 219 ARG A CA 1
ATOM 1797 C C . ARG A 1 219 ? 6.828 -1.792 18.025 1.00 64.19 219 ARG A C 1
ATOM 1799 O O . ARG A 1 219 ? 7.046 -0.613 18.278 1.00 64.19 219 ARG A O 1
ATOM 1806 N N . LEU A 1 220 ? 6.310 -2.196 16.863 1.00 62.06 220 LEU A N 1
ATOM 1807 C CA . LEU A 1 220 ? 5.906 -1.273 15.787 1.00 62.06 220 LEU A CA 1
ATOM 1808 C C . LEU A 1 220 ? 4.714 -0.382 16.193 1.00 62.06 220 LEU A C 1
ATOM 1810 O O . LEU A 1 220 ? 4.631 0.783 15.805 1.00 62.06 220 LEU A O 1
ATOM 1814 N N . PHE A 1 221 ? 3.804 -0.926 17.000 1.00 63.28 221 PHE A N 1
ATOM 1815 C CA . PHE A 1 221 ? 2.539 -0.317 17.414 1.00 63.28 221 PHE A CA 1
ATOM 1816 C C . PHE A 1 221 ? 2.542 0.156 18.878 1.00 63.28 221 PHE A C 1
ATOM 1818 O O . PHE A 1 221 ? 1.509 0.597 19.384 1.00 63.28 221 PHE A O 1
ATOM 1825 N N . SER A 1 222 ? 3.693 0.108 19.558 1.00 60.66 222 SER A N 1
ATOM 1826 C CA . SER A 1 222 ? 3.847 0.553 20.949 1.00 60.66 222 SER A CA 1
ATOM 1827 C C . SER A 1 222 ? 3.403 2.009 21.137 1.00 60.66 222 SER A C 1
ATOM 1829 O O . SER A 1 222 ? 3.798 2.896 20.381 1.00 60.66 222 SER A O 1
ATOM 1831 N N . GLY A 1 223 ? 2.634 2.275 22.199 1.00 63.72 223 GLY A N 1
ATOM 1832 C CA . GLY A 1 223 ? 2.234 3.631 22.596 1.00 63.72 223 GLY A CA 1
ATOM 1833 C C . GLY A 1 223 ? 1.234 4.296 21.638 1.00 63.72 223 GLY A C 1
ATOM 1834 O O . GLY A 1 223 ? 0.280 3.662 21.186 1.00 63.72 223 GLY A O 1
ATOM 1835 N N . ASP A 1 224 ? 1.453 5.582 21.333 1.00 62.09 224 ASP A N 1
ATOM 1836 C CA . ASP A 1 224 ? 0.578 6.426 20.494 1.00 62.09 224 ASP A CA 1
ATOM 1837 C C . ASP A 1 224 ? 0.543 6.025 19.002 1.00 62.09 224 ASP A C 1
ATOM 1839 O O . ASP A 1 224 ? -0.313 6.497 18.249 1.00 62.09 224 ASP A O 1
ATOM 1843 N N . ASN A 1 225 ? 1.418 5.114 18.559 1.00 65.56 225 ASN A N 1
ATOM 1844 C CA . ASN A 1 225 ? 1.490 4.674 17.160 1.00 65.56 225 ASN A CA 1
ATOM 1845 C C . ASN A 1 225 ? 0.264 3.851 16.736 1.00 65.56 225 ASN A C 1
ATOM 1847 O O . ASN A 1 225 ? -0.198 3.984 15.605 1.00 65.56 225 ASN A O 1
ATOM 1851 N N . SER A 1 226 ? -0.301 3.040 17.636 1.00 66.50 226 SER A N 1
ATOM 1852 C CA . SER A 1 226 ? -1.529 2.275 17.370 1.00 66.50 226 SER A CA 1
ATOM 1853 C C . SER A 1 226 ? -2.721 3.191 17.071 1.00 66.50 226 SER A C 1
ATOM 1855 O O . SER A 1 226 ? -3.396 3.019 16.057 1.00 66.50 226 SER A O 1
ATOM 1857 N N . ASN A 1 227 ? -2.910 4.230 17.891 1.00 73.62 227 ASN A N 1
ATOM 1858 C CA . ASN A 1 227 ? -3.900 5.283 17.662 1.00 73.62 227 ASN A CA 1
ATOM 1859 C C . ASN A 1 227 ? -3.632 6.032 16.350 1.00 73.62 227 ASN A C 1
ATOM 1861 O O . ASN A 1 227 ? -4.562 6.302 15.596 1.00 73.62 227 ASN A O 1
ATOM 1865 N N . THR A 1 228 ? -2.364 6.326 16.054 1.00 78.00 228 THR A N 1
ATOM 1866 C CA . THR A 1 228 ? -1.968 6.996 14.806 1.00 78.00 228 THR A CA 1
ATOM 1867 C C . THR A 1 228 ? -2.323 6.157 13.576 1.00 78.00 228 THR A C 1
ATOM 1869 O O . THR A 1 228 ? -2.882 6.675 12.616 1.00 78.00 228 THR A O 1
ATOM 1872 N N . ILE A 1 229 ? -2.066 4.847 13.598 1.00 76.88 229 ILE A N 1
ATOM 1873 C CA . ILE A 1 229 ? -2.376 3.964 12.465 1.00 76.88 229 ILE A CA 1
ATOM 1874 C C . ILE A 1 229 ? -3.883 3.733 12.337 1.00 76.88 229 ILE A C 1
ATOM 1876 O O . ILE A 1 229 ? -4.398 3.728 11.220 1.00 76.88 229 ILE A O 1
ATOM 1880 N N . ALA A 1 230 ? -4.605 3.606 13.452 1.00 84.56 230 ALA A N 1
ATOM 1881 C CA . ALA A 1 230 ? -6.065 3.577 13.446 1.00 84.56 230 ALA A CA 1
ATOM 1882 C C . ALA A 1 230 ? -6.652 4.844 12.793 1.00 84.56 230 ALA A C 1
ATOM 1884 O O . ALA A 1 230 ? -7.550 4.746 11.956 1.00 84.56 230 ALA A O 1
ATOM 1885 N N . ASP A 1 231 ? -6.093 6.016 13.102 1.00 84.94 231 ASP A N 1
ATOM 1886 C CA . ASP A 1 231 ? -6.470 7.289 12.482 1.00 84.94 231 ASP A CA 1
ATOM 1887 C C . ASP A 1 231 ? -6.123 7.341 10.979 1.00 84.94 231 ASP A C 1
ATOM 1889 O O . ASP A 1 231 ? -6.952 7.760 10.171 1.00 84.94 231 ASP A O 1
ATOM 1893 N N . ILE A 1 232 ? -4.953 6.834 10.568 1.00 83.31 232 ILE A N 1
ATOM 1894 C CA . ILE A 1 232 ? -4.579 6.713 9.144 1.00 83.31 232 ILE A CA 1
ATOM 1895 C C . ILE A 1 232 ? -5.557 5.801 8.391 1.00 83.31 232 ILE A C 1
ATOM 1897 O O . ILE A 1 232 ? -5.966 6.135 7.277 1.00 83.31 232 ILE A O 1
ATOM 1901 N N . ILE A 1 233 ? -5.974 4.671 8.978 1.00 87.06 233 ILE A N 1
ATOM 1902 C CA . ILE A 1 233 ? -6.972 3.773 8.369 1.00 87.06 233 ILE A CA 1
ATOM 1903 C C . ILE A 1 233 ? -8.295 4.510 8.195 1.00 87.06 233 ILE A C 1
ATOM 1905 O O . ILE A 1 233 ? -8.875 4.470 7.111 1.00 87.06 233 ILE A O 1
ATOM 1909 N N . VAL A 1 234 ? -8.758 5.198 9.239 1.00 89.25 234 VAL A N 1
ATOM 1910 C CA . VAL A 1 234 ? -9.985 5.998 9.207 1.00 89.25 234 VAL A CA 1
ATOM 1911 C C . VAL A 1 234 ? -9.946 7.014 8.070 1.00 89.25 234 VAL A C 1
ATOM 1913 O O . VAL A 1 234 ? -10.824 6.991 7.204 1.00 89.25 234 VAL A O 1
ATOM 1916 N N . LYS A 1 235 ? -8.907 7.853 8.031 1.00 87.38 235 LYS A N 1
ATOM 1917 C CA . LYS A 1 235 ? -8.722 8.876 6.997 1.00 87.38 235 LYS A CA 1
ATOM 1918 C C . LYS A 1 235 ? -8.686 8.248 5.613 1.00 87.38 235 LYS A C 1
ATOM 1920 O O . LYS A 1 235 ? -9.440 8.648 4.736 1.00 87.38 235 LYS A O 1
ATOM 1925 N N . SER A 1 236 ? -7.891 7.196 5.438 1.00 85.94 236 SER A N 1
ATOM 1926 C CA . SER A 1 236 ? -7.723 6.533 4.145 1.00 85.94 236 SER A CA 1
ATOM 1927 C C . SER A 1 236 ? -9.016 5.891 3.641 1.00 85.94 236 SER A C 1
ATOM 1929 O O . SER A 1 236 ? -9.386 6.068 2.483 1.00 85.94 236 SER A O 1
ATOM 1931 N N . VAL A 1 237 ? -9.763 5.176 4.488 1.00 88.44 237 VAL A N 1
ATOM 1932 C CA . VAL A 1 237 ? -11.038 4.573 4.068 1.00 88.44 237 VAL A CA 1
ATOM 1933 C C . VAL A 1 237 ? -12.049 5.664 3.714 1.00 88.44 237 VAL A C 1
ATOM 1935 O O . VAL A 1 237 ? -12.668 5.585 2.652 1.00 88.44 237 VAL A O 1
ATOM 1938 N N . LEU A 1 238 ? -12.193 6.697 4.545 1.00 89.00 238 LEU A N 1
ATOM 1939 C CA . LEU A 1 238 ? -13.159 7.772 4.309 1.00 89.00 238 LEU A CA 1
ATOM 1940 C C . LEU A 1 238 ? -12.794 8.609 3.070 1.00 89.00 238 LEU A C 1
ATOM 1942 O O . LEU A 1 238 ? -13.667 8.871 2.240 1.00 89.00 238 LEU A O 1
ATOM 1946 N N . SER A 1 239 ? -11.513 8.917 2.855 1.00 87.25 239 SER A N 1
ATOM 1947 C CA . SER A 1 239 ? -11.031 9.556 1.624 1.00 87.25 239 SER A CA 1
ATOM 1948 C C . SER A 1 239 ? -11.257 8.668 0.398 1.00 87.25 239 SER A C 1
ATOM 1950 O O . SER A 1 239 ? -11.715 9.153 -0.634 1.00 87.25 239 SER A O 1
ATOM 1952 N N . SER A 1 240 ? -11.063 7.347 0.494 1.00 87.69 240 SER A N 1
ATOM 1953 C CA . SER A 1 240 ? -11.394 6.446 -0.622 1.00 87.69 240 SER A CA 1
ATOM 1954 C C . SER A 1 240 ? -12.885 6.504 -0.992 1.00 87.69 240 SER A C 1
ATOM 1956 O O . SER A 1 240 ? -13.231 6.505 -2.177 1.00 87.69 240 SER A O 1
ATOM 1958 N N . MET A 1 241 ? -13.772 6.608 0.007 1.00 87.56 241 MET A N 1
ATOM 1959 C CA . MET A 1 241 ? -15.221 6.722 -0.186 1.00 87.56 241 MET A CA 1
ATOM 1960 C C . MET A 1 241 ? -15.615 8.078 -0.777 1.00 87.56 241 MET A C 1
ATOM 1962 O O . MET A 1 241 ? -16.462 8.125 -1.668 1.00 87.56 241 MET A O 1
ATOM 1966 N N . LYS A 1 242 ? -14.972 9.169 -0.343 1.00 87.19 242 LYS A N 1
ATOM 1967 C CA . LYS A 1 242 ? -15.130 10.511 -0.928 1.00 87.19 242 LYS A CA 1
ATOM 1968 C C . LYS A 1 242 ? -14.876 10.504 -2.438 1.00 87.19 242 LYS A C 1
ATOM 1970 O O . LYS A 1 242 ? -15.614 11.143 -3.181 1.00 87.19 242 LYS A O 1
ATOM 1975 N N . TYR A 1 243 ? -13.895 9.725 -2.896 1.00 84.00 243 TYR A N 1
ATOM 1976 C CA . TYR A 1 243 ? -13.574 9.561 -4.318 1.00 84.00 243 TYR A CA 1
ATOM 1977 C C . TYR A 1 243 ? -14.323 8.405 -5.015 1.00 84.00 243 TYR A C 1
ATOM 1979 O O . TYR A 1 243 ? -13.947 8.003 -6.113 1.00 84.00 243 TYR A O 1
ATOM 1987 N N . GLY A 1 244 ? -15.391 7.864 -4.412 1.00 81.50 244 GLY A N 1
ATOM 1988 C CA . GLY A 1 244 ? -16.292 6.902 -5.064 1.00 81.50 244 GLY A CA 1
ATOM 1989 C C . GLY A 1 244 ? -15.845 5.434 -5.027 1.00 81.50 244 GLY A C 1
ATOM 1990 O O . GLY A 1 244 ? -16.340 4.623 -5.810 1.00 81.50 244 GLY A O 1
ATOM 1991 N N . SER A 1 245 ? -14.922 5.058 -4.135 1.00 83.81 245 SER A N 1
ATOM 1992 C CA . SER A 1 245 ? -14.504 3.661 -3.968 1.00 83.81 245 SER A CA 1
ATOM 1993 C C . SER A 1 245 ? -15.582 2.798 -3.302 1.00 83.81 245 SER A C 1
ATOM 1995 O O . SER A 1 245 ? -15.865 2.941 -2.110 1.00 83.81 245 SER A O 1
ATOM 1997 N N . ASN A 1 246 ? -16.080 1.791 -4.024 1.00 84.44 246 ASN A N 1
ATOM 1998 C CA . ASN A 1 246 ? -16.928 0.742 -3.440 1.00 84.44 246 ASN A CA 1
ATOM 1999 C C . ASN A 1 246 ? -16.166 -0.163 -2.453 1.00 84.44 246 ASN A C 1
ATOM 2001 O O . ASN A 1 246 ? -16.771 -0.742 -1.554 1.00 84.44 246 ASN A O 1
ATOM 2005 N N . GLU A 1 247 ? -14.845 -0.307 -2.600 1.00 83.88 247 GLU A N 1
ATOM 2006 C CA . GLU A 1 247 ? -14.029 -1.072 -1.643 1.00 83.88 247 GLU A CA 1
ATOM 2007 C C . GLU A 1 247 ? -13.936 -0.361 -0.286 1.00 83.88 247 GLU A C 1
ATOM 2009 O O . GLU A 1 247 ? -13.897 -1.027 0.748 1.00 83.88 247 GLU A O 1
ATOM 2014 N N . GLY A 1 248 ? -13.990 0.976 -0.273 1.00 81.06 248 GLY A N 1
ATOM 2015 C CA . GLY A 1 248 ? -14.075 1.767 0.955 1.00 81.06 248 GLY A CA 1
ATOM 2016 C C . GLY A 1 248 ? -15.372 1.490 1.718 1.00 81.06 248 GLY A C 1
ATOM 2017 O O . GLY A 1 248 ? -15.342 1.203 2.913 1.00 81.06 248 GLY A O 1
ATOM 2018 N N . VAL A 1 249 ? -16.506 1.446 1.006 1.00 84.44 249 VAL A N 1
ATOM 2019 C CA . VAL A 1 249 ? -17.827 1.113 1.579 1.00 84.44 249 VAL A CA 1
ATOM 2020 C C . VAL A 1 249 ? -17.825 -0.282 2.206 1.00 84.44 249 VAL A C 1
ATOM 2022 O O . VAL A 1 249 ? -18.298 -0.470 3.324 1.00 84.44 249 VAL A O 1
ATOM 2025 N N . LYS A 1 250 ? -17.213 -1.274 1.547 1.00 87.50 250 LYS A N 1
ATOM 2026 C CA . LYS A 1 250 ? -17.091 -2.638 2.098 1.00 87.50 250 LYS A CA 1
ATOM 2027 C C . LYS A 1 250 ? -16.308 -2.690 3.413 1.00 87.50 250 LYS A C 1
ATOM 2029 O O . LYS A 1 250 ? -16.501 -3.620 4.193 1.00 87.50 250 LYS A O 1
ATOM 2034 N N . ARG A 1 251 ? -15.439 -1.708 3.674 1.00 88.50 251 ARG A N 1
ATOM 2035 C CA . ARG A 1 251 ? -14.662 -1.584 4.917 1.00 88.50 251 ARG A CA 1
ATOM 2036 C C . ARG A 1 251 ? -15.401 -0.824 6.018 1.00 88.50 251 ARG A C 1
ATOM 2038 O O . ARG A 1 251 ? -14.875 -0.725 7.123 1.00 88.50 251 ARG A O 1
ATOM 2045 N N . PHE A 1 252 ? -16.627 -0.357 5.779 1.00 86.56 252 PHE A N 1
ATOM 2046 C CA . PHE A 1 252 ? -17.402 0.386 6.774 1.00 86.56 252 PHE A CA 1
ATOM 2047 C C . PHE A 1 252 ? -17.628 -0.409 8.069 1.00 86.56 252 PHE A C 1
ATOM 2049 O O . PHE A 1 252 ? -17.497 0.135 9.162 1.00 86.56 252 PHE A O 1
ATOM 2056 N N . SER A 1 253 ? -17.841 -1.727 7.980 1.00 87.56 253 SER A N 1
ATOM 2057 C CA . SER A 1 253 ? -17.942 -2.576 9.175 1.00 87.56 253 SER A CA 1
ATOM 2058 C C . SER A 1 253 ? -16.670 -2.556 10.024 1.00 87.56 253 SER A C 1
ATOM 2060 O O . SER A 1 253 ? -16.745 -2.633 11.246 1.00 87.56 253 SER A O 1
ATOM 2062 N N . ARG A 1 254 ? -15.499 -2.456 9.382 1.00 90.88 254 ARG A N 1
ATOM 2063 C CA . ARG A 1 254 ? -14.212 -2.357 10.073 1.00 90.88 254 ARG A CA 1
ATOM 2064 C C . ARG A 1 254 ? -14.010 -0.968 10.676 1.00 90.88 254 ARG A C 1
ATOM 2066 O O . ARG A 1 254 ? -13.494 -0.886 11.782 1.00 90.88 254 ARG A O 1
ATOM 2073 N N . LEU A 1 255 ? -14.483 0.099 10.026 1.00 89.88 255 LEU A N 1
ATOM 2074 C CA . LEU A 1 255 ? -14.489 1.440 10.628 1.00 89.88 255 LEU A CA 1
ATOM 2075 C C . LEU A 1 255 ? -15.262 1.466 11.950 1.00 89.88 255 LEU A C 1
ATOM 2077 O O . LEU A 1 255 ? -14.755 1.992 12.935 1.00 89.88 255 LEU A O 1
ATOM 2081 N N . LEU A 1 256 ? -16.437 0.832 12.005 1.00 88.69 256 LEU A N 1
ATOM 2082 C CA . LEU A 1 256 ? -17.216 0.739 13.246 1.00 88.69 256 LEU A CA 1
ATOM 2083 C C . LEU A 1 256 ? -16.470 -0.012 14.360 1.00 88.69 256 LEU A C 1
ATOM 2085 O O . LEU A 1 256 ? -16.568 0.366 15.522 1.00 88.69 256 LEU A O 1
ATOM 2089 N N . GLN A 1 257 ? -15.702 -1.049 14.016 1.00 89.81 257 GLN A N 1
ATOM 2090 C CA . GLN A 1 257 ? -14.865 -1.769 14.983 1.00 89.81 257 GLN A CA 1
ATOM 2091 C C . GLN A 1 257 ? -13.703 -0.901 15.482 1.00 89.81 257 GLN A C 1
ATOM 2093 O O . GLN A 1 257 ? -13.423 -0.882 16.677 1.00 89.81 257 GLN A O 1
ATOM 2098 N N . ILE A 1 258 ? -13.050 -0.155 14.585 1.00 89.56 258 ILE A N 1
ATOM 2099 C CA . ILE A 1 258 ? -11.948 0.750 14.942 1.00 89.56 258 ILE A CA 1
ATOM 2100 C C . ILE A 1 258 ? -12.433 1.850 15.889 1.00 89.56 258 ILE A C 1
ATOM 2102 O O . ILE A 1 258 ? -11.733 2.150 16.846 1.00 89.56 258 ILE A O 1
ATOM 2106 N N . ILE A 1 259 ? -13.637 2.393 15.689 1.00 86.94 259 ILE A N 1
ATOM 2107 C CA . ILE A 1 259 ? -14.249 3.362 16.616 1.00 86.94 259 ILE A CA 1
ATOM 2108 C C . ILE A 1 259 ? -14.352 2.798 18.035 1.00 86.94 259 ILE A C 1
ATOM 2110 O O . ILE A 1 259 ? -14.050 3.487 19.007 1.00 86.94 259 ILE A O 1
ATOM 2114 N N . GLU A 1 260 ? -14.804 1.549 18.153 1.00 86.50 260 GLU A N 1
ATOM 2115 C CA . GLU A 1 260 ? -15.015 0.903 19.449 1.00 86.50 260 GLU A CA 1
ATOM 2116 C C . GLU A 1 260 ? -13.689 0.592 20.157 1.00 86.50 260 GLU A C 1
ATOM 2118 O O . GLU A 1 260 ? -13.595 0.745 21.374 1.00 86.50 260 GLU A O 1
ATOM 2123 N N . LEU A 1 261 ? -12.668 0.174 19.403 1.00 86.75 261 LEU A N 1
ATOM 2124 C CA . LEU A 1 261 ? -11.352 -0.193 19.937 1.00 86.75 261 LEU A CA 1
ATOM 2125 C C . LEU A 1 261 ? -10.434 1.021 20.169 1.00 86.75 261 LEU A C 1
ATOM 2127 O O . LEU A 1 261 ? -9.637 1.019 21.105 1.00 86.75 261 LEU A O 1
ATOM 2131 N N . TYR A 1 262 ? -10.568 2.066 19.349 1.00 87.62 262 TYR A N 1
ATOM 2132 C CA . TYR A 1 262 ? -9.716 3.259 19.320 1.00 87.62 262 TYR A CA 1
ATOM 2133 C C . TYR A 1 262 ? -10.572 4.541 19.313 1.00 87.62 262 TYR A C 1
ATOM 2135 O O . TYR A 1 262 ? -10.649 5.245 18.298 1.00 87.62 262 TYR A O 1
ATOM 2143 N N . PRO A 1 263 ? -11.199 4.904 20.450 1.00 83.69 263 PRO A N 1
ATOM 2144 C CA . PRO A 1 263 ? -12.167 6.006 20.528 1.00 83.69 263 PRO A CA 1
ATOM 2145 C C . PRO A 1 263 ? -11.583 7.388 20.195 1.00 83.69 263 PRO A C 1
ATOM 2147 O O . PRO A 1 263 ? -12.319 8.300 19.823 1.00 83.69 263 PRO A O 1
ATOM 2150 N N . ASN A 1 264 ? -10.258 7.548 20.260 1.00 84.56 264 ASN A N 1
ATOM 2151 C CA . ASN A 1 264 ? -9.561 8.785 19.891 1.00 84.56 264 ASN A CA 1
ATOM 2152 C C . ASN A 1 264 ? -9.711 9.142 18.397 1.00 84.56 264 ASN A C 1
ATOM 2154 O O . ASN A 1 264 ? -9.468 10.280 18.012 1.00 84.56 264 ASN A O 1
ATOM 2158 N N . THR A 1 265 ? -10.136 8.194 17.556 1.00 86.06 265 THR A N 1
ATOM 2159 C CA . THR A 1 265 ? -10.350 8.406 16.114 1.00 86.06 265 THR A CA 1
ATOM 2160 C C . THR A 1 265 ? -11.680 9.097 15.777 1.00 86.06 265 THR A C 1
ATOM 2162 O O . THR A 1 265 ? -11.889 9.513 14.638 1.00 86.06 265 THR A O 1
ATOM 2165 N N . MET A 1 266 ? -12.578 9.276 16.755 1.00 84.00 266 MET A N 1
ATOM 2166 C CA . MET A 1 266 ? -13.934 9.801 16.536 1.00 84.00 266 MET A CA 1
ATOM 2167 C C . MET A 1 266 ? -13.979 11.197 15.910 1.00 84.00 266 MET A C 1
ATOM 2169 O O . MET A 1 266 ? -14.802 11.451 15.030 1.00 84.00 266 MET A O 1
ATOM 2173 N N . GLU A 1 267 ? -13.093 12.101 16.331 1.00 85.75 267 GLU A N 1
ATOM 2174 C CA . GLU A 1 267 ? -13.026 13.455 15.767 1.00 85.75 267 GLU A CA 1
ATOM 2175 C C . GLU A 1 267 ? -12.667 13.416 14.274 1.00 85.75 267 GLU A C 1
ATOM 2177 O O . GLU A 1 267 ? -13.295 14.080 13.449 1.00 85.75 267 GLU A O 1
ATOM 2182 N N . SER A 1 268 ? -11.706 12.564 13.912 1.00 83.75 268 SER A N 1
ATOM 2183 C CA . SER A 1 268 ? -11.278 12.350 12.530 1.00 83.75 268 SER A CA 1
ATOM 2184 C C . SER A 1 268 ? -12.428 11.837 11.662 1.00 83.75 268 SER A C 1
ATOM 2186 O O . SER A 1 268 ? -12.671 12.356 10.571 1.00 83.75 268 SER A O 1
ATOM 2188 N N . ILE A 1 269 ? -13.212 10.889 12.179 1.00 85.44 269 ILE A N 1
ATOM 2189 C CA . ILE A 1 269 ? -14.383 10.330 11.493 1.00 85.44 269 ILE A CA 1
ATOM 2190 C C . ILE A 1 269 ? -15.447 11.396 11.259 1.00 85.44 269 ILE A C 1
ATOM 2192 O O . ILE A 1 269 ? -15.933 11.539 10.138 1.00 85.44 269 ILE A O 1
ATOM 2196 N N . ALA A 1 270 ? -15.790 12.166 12.293 1.00 85.56 270 ALA A N 1
ATOM 2197 C CA . ALA A 1 270 ? -16.807 13.208 12.200 1.00 85.56 270 ALA A CA 1
ATOM 2198 C C . ALA A 1 270 ? -16.457 14.265 11.141 1.00 85.56 270 ALA A C 1
ATOM 2200 O O . ALA A 1 270 ? -17.340 14.707 10.403 1.00 85.56 270 ALA A O 1
ATOM 2201 N N . ASN A 1 271 ? -15.176 14.627 11.037 1.00 86.56 271 ASN A N 1
ATOM 2202 C CA . ASN A 1 271 ? -14.695 15.595 10.056 1.00 86.56 271 ASN A CA 1
ATOM 2203 C C . ASN A 1 271 ? -14.786 15.052 8.620 1.00 86.56 271 ASN A C 1
ATOM 2205 O O . ASN A 1 271 ? -15.306 15.734 7.741 1.00 86.56 271 ASN A O 1
ATOM 2209 N N . HIS A 1 272 ? -14.351 13.812 8.379 1.00 85.38 272 HIS A N 1
ATOM 2210 C CA . HIS A 1 272 ? -14.307 13.249 7.023 1.00 85.38 272 HIS A CA 1
ATOM 2211 C C . HIS A 1 272 ? -15.671 12.739 6.531 1.00 85.38 272 HIS A C 1
ATOM 2213 O O . HIS A 1 272 ? -15.941 12.776 5.331 1.00 85.38 272 HIS A O 1
ATOM 2219 N N . LEU A 1 273 ? -16.568 12.303 7.425 1.00 85.56 273 LEU A N 1
ATOM 2220 C CA . LEU A 1 273 ? -17.914 11.844 7.049 1.00 85.56 273 LEU A CA 1
ATOM 2221 C C . LEU A 1 273 ? -18.742 12.933 6.357 1.00 85.56 273 LEU A C 1
ATOM 2223 O O . LEU A 1 273 ? -19.545 12.617 5.481 1.00 85.56 273 LEU A O 1
ATOM 2227 N N . GLN A 1 274 ? -18.545 14.204 6.724 1.00 84.19 274 GLN A N 1
ATOM 2228 C CA . GLN A 1 274 ? -19.268 15.335 6.129 1.00 84.19 274 GLN A CA 1
ATOM 2229 C C . GLN A 1 274 ? -18.915 15.557 4.653 1.00 84.19 274 GLN A C 1
ATOM 2231 O O . GLN A 1 274 ? -19.699 16.153 3.915 1.00 84.19 274 GLN A O 1
ATOM 2236 N N . GLU A 1 275 ? -17.754 15.071 4.214 1.00 85.38 275 GLU A N 1
ATOM 2237 C CA . GLU A 1 275 ? -17.268 15.232 2.844 1.00 85.38 275 GLU A CA 1
ATOM 2238 C C . GLU A 1 275 ? -17.734 14.110 1.906 1.00 85.38 275 GLU A C 1
ATOM 2240 O O . GLU A 1 275 ? -17.595 14.223 0.686 1.00 85.38 275 GLU A O 1
ATOM 2245 N N . ILE A 1 276 ? -18.288 13.022 2.452 1.00 87.56 276 ILE A N 1
ATOM 2246 C CA . ILE A 1 276 ? -18.675 11.844 1.675 1.00 87.56 276 ILE A CA 1
ATOM 2247 C C . ILE A 1 276 ? -20.108 12.006 1.157 1.00 87.56 276 ILE A C 1
ATOM 2249 O O . ILE A 1 276 ? -21.027 12.297 1.929 1.00 87.56 276 ILE A O 1
ATOM 2253 N N . PRO A 1 277 ? -20.361 11.748 -0.138 1.00 88.25 277 PRO A N 1
ATOM 2254 C CA . PRO A 1 277 ? -21.718 11.743 -0.660 1.00 88.25 277 PRO A CA 1
ATOM 2255 C C . PRO A 1 277 ? -22.604 10.712 0.055 1.00 88.25 277 PRO A C 1
ATOM 2257 O O . PRO A 1 277 ? -22.284 9.526 0.098 1.00 88.25 277 PRO A O 1
ATOM 2260 N N . CYS A 1 278 ? -23.765 11.139 0.563 1.00 87.56 278 CYS A N 1
ATOM 2261 C CA . CYS A 1 278 ? -24.631 10.296 1.400 1.00 87.56 278 CYS A CA 1
ATOM 2262 C C . CYS A 1 278 ? -25.099 8.988 0.729 1.00 87.56 278 CYS A C 1
ATOM 2264 O O . CYS A 1 278 ? -25.365 8.002 1.415 1.00 87.56 278 CYS A O 1
ATOM 2266 N N . TRP A 1 279 ? -25.165 8.954 -0.605 1.00 89.12 279 TRP A N 1
ATOM 2267 C CA . TRP A 1 279 ? -25.545 7.767 -1.374 1.00 89.12 279 TRP A CA 1
ATOM 2268 C C . TRP A 1 279 ? -24.520 6.625 -1.283 1.00 89.12 279 TRP A C 1
ATOM 2270 O O . TRP A 1 279 ? -24.893 5.473 -1.494 1.00 89.12 279 TRP A O 1
ATOM 2280 N N . MET A 1 280 ? -23.263 6.903 -0.910 1.00 89.25 280 MET A N 1
ATOM 2281 C CA . MET A 1 280 ? -22.237 5.872 -0.684 1.00 89.25 280 MET A CA 1
ATOM 2282 C C . MET A 1 280 ? -22.589 4.935 0.479 1.00 89.25 280 MET A C 1
ATOM 2284 O O . MET A 1 280 ? -22.101 3.811 0.538 1.00 89.25 280 MET A O 1
ATOM 2288 N N . PHE A 1 281 ? -23.448 5.373 1.403 1.00 88.12 281 PHE A N 1
ATOM 2289 C CA . PHE A 1 281 ? -23.796 4.606 2.599 1.00 88.12 281 PHE A CA 1
ATOM 2290 C C . PHE A 1 281 ? -24.999 3.680 2.417 1.00 88.12 281 PHE A C 1
ATOM 2292 O O . PHE A 1 281 ? -25.358 2.988 3.367 1.00 88.12 281 PHE A O 1
ATOM 2299 N N . PHE A 1 282 ? -25.630 3.633 1.238 1.00 89.06 282 PHE A N 1
ATOM 2300 C CA . PHE A 1 282 ? -26.828 2.811 1.021 1.00 89.06 282 PHE A CA 1
ATOM 2301 C C . PHE A 1 282 ? -26.606 1.330 1.340 1.00 89.06 282 PHE A C 1
ATOM 2303 O O . PHE A 1 282 ? -27.442 0.723 2.010 1.00 89.06 282 PHE A O 1
ATOM 2310 N N . ASP A 1 283 ? -25.444 0.791 0.976 1.00 85.50 283 ASP A N 1
ATOM 2311 C CA . ASP A 1 283 ? -25.081 -0.598 1.267 1.00 85.50 283 ASP A CA 1
ATOM 2312 C C . ASP A 1 283 ? -24.754 -0.841 2.750 1.00 85.50 283 ASP A C 1
ATOM 2314 O O . ASP A 1 283 ? -24.707 -1.987 3.186 1.00 85.50 283 ASP A O 1
ATOM 2318 N N . CYS A 1 284 ? -24.562 0.215 3.546 1.00 87.88 284 CYS A N 1
ATOM 2319 C CA . CYS A 1 284 ? -24.195 0.147 4.963 1.00 87.88 284 CYS A CA 1
ATOM 2320 C C . CYS A 1 284 ? -25.282 0.688 5.902 1.00 87.88 284 CYS A C 1
ATOM 2322 O O . CYS A 1 284 ? -25.082 0.689 7.117 1.00 87.88 284 CYS A O 1
ATOM 2324 N N . LEU A 1 285 ? -26.445 1.105 5.380 1.00 87.75 285 LEU A N 1
ATOM 2325 C CA . LEU A 1 285 ? -27.524 1.697 6.182 1.00 87.75 285 LEU A CA 1
ATOM 2326 C C . LEU A 1 285 ? -27.930 0.810 7.355 1.00 87.75 285 LEU A C 1
ATOM 2328 O O . LEU A 1 285 ? -28.110 1.315 8.454 1.00 87.75 285 LEU A O 1
ATOM 2332 N N . TYR A 1 286 ? -28.008 -0.506 7.144 1.00 86.75 286 TYR A N 1
ATOM 2333 C CA . TYR A 1 286 ? -28.357 -1.449 8.205 1.00 86.75 286 TYR A CA 1
ATOM 2334 C C . TYR A 1 286 ? -27.348 -1.431 9.368 1.00 86.75 286 TYR A C 1
ATOM 2336 O O . TYR A 1 286 ? -27.743 -1.584 10.523 1.00 86.75 286 TYR A O 1
ATOM 2344 N N . GLN A 1 287 ? -26.058 -1.218 9.078 1.00 86.81 287 GLN A N 1
ATOM 2345 C CA . GLN A 1 287 ? -24.997 -1.123 10.085 1.00 86.81 287 GLN A CA 1
ATOM 2346 C C . GLN A 1 287 ? -25.097 0.199 10.845 1.00 86.81 287 GLN A C 1
ATOM 2348 O O . GLN A 1 287 ? -25.012 0.198 12.068 1.00 86.81 287 GLN A O 1
ATOM 2353 N N . ILE A 1 288 ? -25.346 1.302 10.131 1.00 86.00 288 ILE A N 1
ATOM 2354 C CA . ILE A 1 288 ? -25.552 2.631 10.724 1.00 86.00 288 ILE A CA 1
ATOM 2355 C C . ILE A 1 288 ? -26.764 2.605 11.656 1.00 86.00 288 ILE A C 1
ATOM 2357 O O . ILE A 1 288 ? -26.654 2.990 12.815 1.00 86.00 288 ILE A O 1
ATOM 2361 N N . THR A 1 289 ? -27.905 2.087 11.192 1.00 86.25 289 THR A N 1
ATOM 2362 C CA . THR A 1 289 ? -29.124 2.015 12.007 1.00 86.25 289 THR A CA 1
ATOM 2363 C C . THR A 1 289 ? -28.946 1.140 13.238 1.00 86.25 289 THR A C 1
ATOM 2365 O O . THR A 1 289 ? -29.461 1.483 14.292 1.00 86.25 289 THR A O 1
ATOM 2368 N N . ALA A 1 290 ? -28.190 0.044 13.132 1.00 84.94 290 ALA A N 1
ATOM 2369 C CA . ALA A 1 290 ? -27.878 -0.802 14.282 1.00 84.94 290 ALA A CA 1
ATOM 2370 C C . ALA A 1 290 ? -26.926 -0.120 15.282 1.00 84.94 290 ALA A C 1
ATOM 2372 O O . ALA A 1 290 ? -26.899 -0.487 16.454 1.00 84.94 290 ALA A O 1
ATOM 2373 N N . TYR A 1 291 ? -26.125 0.847 14.826 1.00 81.19 291 TYR A N 1
ATOM 2374 C CA . TYR A 1 291 ? -25.191 1.581 15.674 1.00 81.19 291 TYR A CA 1
ATOM 2375 C C . TYR A 1 291 ? -25.859 2.736 16.433 1.00 81.19 291 TYR A C 1
ATOM 2377 O O . TYR A 1 291 ? -25.412 3.059 17.527 1.00 81.19 291 TYR A O 1
ATOM 2385 N N . LEU A 1 292 ? -26.956 3.304 15.916 1.00 81.25 292 LEU A N 1
ATOM 2386 C CA . LEU A 1 292 ? -27.720 4.370 16.590 1.00 81.25 292 LEU A CA 1
ATOM 2387 C C . LEU A 1 292 ? -28.269 3.957 17.967 1.00 81.25 292 LEU A C 1
ATOM 2389 O O . LEU A 1 292 ? -28.489 4.809 18.821 1.00 81.25 292 LEU A O 1
ATOM 2393 N N . ASP A 1 293 ? -28.472 2.659 18.197 1.00 77.25 293 ASP A N 1
ATOM 2394 C CA . ASP A 1 293 ? -28.938 2.133 19.486 1.00 77.25 293 ASP A CA 1
ATOM 2395 C C . ASP A 1 293 ? -27.810 2.018 20.535 1.00 77.25 293 ASP A C 1
ATOM 2397 O O . ASP A 1 293 ? -28.067 1.716 21.705 1.00 77.25 293 ASP A O 1
ATOM 2401 N N . LYS A 1 294 ? -26.545 2.223 20.140 1.00 76.12 294 LYS A N 1
ATOM 2402 C CA . LYS A 1 294 ? -25.377 2.135 21.028 1.00 76.12 294 LYS A CA 1
ATOM 2403 C C . LYS A 1 294 ? -25.089 3.488 21.697 1.00 76.12 294 LYS A C 1
ATOM 2405 O O . LYS A 1 294 ? -25.324 4.529 21.100 1.00 76.12 294 LYS A O 1
ATOM 2410 N N . PRO A 1 295 ? -24.484 3.506 22.903 1.00 62.81 295 PRO A N 1
ATOM 2411 C CA . PRO A 1 295 ? -24.223 4.736 23.670 1.00 62.81 295 PRO A CA 1
ATOM 2412 C C . PRO A 1 295 ? -23.220 5.719 23.032 1.00 62.81 295 PRO A C 1
ATOM 2414 O O . PRO A 1 295 ? -22.969 6.774 23.605 1.00 62.81 295 PRO A O 1
ATOM 2417 N N . ILE A 1 296 ? -22.619 5.355 21.896 1.00 57.69 296 ILE A N 1
ATOM 2418 C CA . ILE A 1 296 ? -21.636 6.144 21.135 1.00 57.69 296 ILE A CA 1
ATOM 2419 C C . ILE A 1 296 ? -22.283 6.747 19.862 1.00 57.69 296 ILE A C 1
ATOM 2421 O O . ILE A 1 296 ? -21.636 7.522 19.161 1.00 57.69 296 ILE A O 1
ATOM 2425 N N . GLY A 1 297 ? -23.540 6.385 19.559 1.00 47.22 297 GLY A N 1
ATOM 2426 C CA . GLY A 1 297 ? -24.305 6.848 18.394 1.00 47.22 297 GLY A CA 1
ATOM 2427 C C . GLY A 1 297 ? -24.908 8.240 18.536 1.00 47.22 297 GLY A C 1
ATOM 2428 O O . GLY A 1 297 ? -25.193 8.666 19.678 1.00 47.22 297 GLY A O 1
#

Sequence (297 aa):
MTFVSRLKATEFDPILIDYKVQSSLDMAYCALRQRNFKLALSKLNDTRSRLDLCQNPLIKSIYWNEIYCDVHLKRHQIQSSVSTLSSLLSTLVAKELKKMEIKINSLQIIDEQTASLTSTYIQLNSQFCRTVIDFLLAQPKTYFDYENDDRISSAKHRQLEMYLYGLDDHTTNIETTDTNIRQAKENVLSRDYNELASLCDDYLRRYENNEDEDHLMDRLFSGDNSNTIADIIVKSVLSSMKYGSNEGVKRFSRLLQIIELYPNTMESIANHLQEIPCWMFFDCLYQITAYLDKPIG